Protein AF-0000000072064709 (afdb_homodimer)

Foldseek 3Di:
DPPPDPPPPPPDDQFKFKFFDPPDDQVLLVVLQVVLVVQDFDQVQCDVVHLQVPPVDSRSSSGQSLRRSCQVCVVVPDDSQSVPGMDMDRDFPDDDSRGRDGD/DPPPDPPPPPPDDQFKFKFFDPPDDQVLLVVLQVVLVVVDFDQVLCDVVHLQVPPVDSRSSSGQSLRRSCQVCVVVPDDSQSVPGMDMDRDFPDDDSRGRDGD

Nearest PDB structures (foldseek):
  2jon-assembly1_A  TM=5.860E-01  e=6.465E-05  Olea europaea
  8pe1-assembly1_B  TM=7.530E-01  e=1.374E-03  Aspergillus fumigatus Af293
  8pe1-assembly2_A  TM=7.302E-01  e=1.275E-03  Aspergillus fumigatus Af293
  8pe2-assembly1_A  TM=8.105E-01  e=8.405E-04  Aspergillus fumigatus
  2jon-assembly1_A  TM=5.863E-01  e=1.136E-04  Olea europaea

pLDDT: mean 88.65, std 18.73, range [28.31, 98.81]

Radius of gyration: 18.12 Å; Cα contacts (8 Å, |Δi|>4): 338; chains: 2; bounding box: 35×44×83 Å

Solvent-accessible surface area (backbone atoms only — not comparable to full-atom values): 11555 Å² total; per-residue (Å²): 130,82,77,74,74,77,71,77,74,72,76,70,79,89,57,60,41,28,30,47,42,56,35,55,44,63,72,62,47,49,52,42,35,51,50,29,45,75,69,69,14,63,52,65,38,46,30,94,91,27,54,33,24,61,36,87,44,68,57,28,36,29,18,51,20,42,22,43,32,30,59,73,27,38,88,82,67,44,66,61,34,67,92,70,40,34,34,64,28,67,60,82,61,47,38,89,74,21,77,68,74,64,122,131,81,76,75,75,76,72,77,73,73,77,71,77,90,57,60,40,28,29,46,44,56,37,54,44,64,72,62,49,50,54,42,37,50,49,29,44,74,70,70,15,61,51,66,38,46,29,93,92,26,53,32,24,61,37,87,45,70,54,26,37,29,17,53,21,44,20,44,32,31,60,73,29,37,89,80,66,44,67,60,34,67,92,69,41,34,33,63,30,66,60,84,60,49,39,90,76,20,76,68,75,63,123

Structure (mmCIF, N/CA/C/O backbone):
data_AF-0000000072064709-model_v1
#
loop_
_entity.id
_entity.type
_entity.pdbx_description
1 polymer 'X8 domain-containing 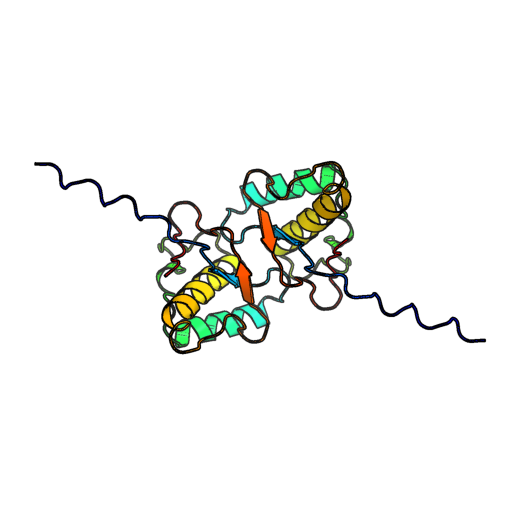protein'
#
loop_
_atom_site.group_PDB
_atom_site.id
_atom_site.type_symbol
_atom_site.label_atom_id
_atom_site.label_alt_id
_atom_site.label_comp_id
_atom_site.label_asym_id
_atom_site.label_entity_id
_atom_site.label_seq_id
_atom_site.pdbx_PDB_ins_code
_atom_site.Cartn_x
_atom_site.Cartn_y
_atom_site.Cartn_z
_atom_site.occupancy
_atom_site.B_iso_or_equiv
_atom_site.auth_seq_id
_atom_site.auth_comp_id
_atom_site.auth_asym_id
_atom_site.auth_atom_id
_atom_site.pdbx_PDB_model_num
ATOM 1 N N . MET A 1 1 ? -1.542 11.719 43.406 1 29.8 1 MET A N 1
ATOM 2 C CA . MET A 1 1 ? -2.559 10.906 42.75 1 29.8 1 MET A CA 1
ATOM 3 C C . MET A 1 1 ? -2.18 10.625 41.312 1 29.8 1 MET A C 1
ATOM 5 O O . MET A 1 1 ? -1.782 11.531 40.562 1 29.8 1 MET A O 1
ATOM 9 N N . PRO A 1 2 ? -1.834 9.391 40.844 1 37.22 2 PRO A N 1
ATOM 10 C CA . PRO A 1 2 ? -1.331 9.133 39.469 1 37.22 2 PRO A CA 1
ATOM 11 C C . PRO A 1 2 ? -2.324 9.531 38.406 1 37.22 2 PRO A C 1
ATOM 13 O O . PRO A 1 2 ? -3.535 9.555 38.625 1 37.22 2 PRO A O 1
ATOM 16 N N . PRO A 1 3 ? -1.978 10.43 37.438 1 46.47 3 PRO A N 1
ATOM 17 C CA . PRO A 1 3 ? -2.947 10.875 36.438 1 46.47 3 PRO A CA 1
ATOM 18 C C . PRO A 1 3 ? -3.76 9.727 35.844 1 46.47 3 PRO A C 1
ATOM 20 O O . PRO A 1 3 ? -3.295 8.578 35.844 1 46.47 3 PRO A O 1
ATOM 23 N N . PRO A 1 4 ? -5.125 9.836 35.812 1 45.12 4 PRO A N 1
ATOM 24 C CA . PRO A 1 4 ? -5.988 8.758 35.344 1 45.12 4 PRO A CA 1
ATOM 25 C C . PRO A 1 4 ? -5.547 8.211 34 1 45.12 4 PRO A C 1
ATOM 27 O O . PRO A 1 4 ? -4.906 8.922 33.219 1 45.12 4 PRO A O 1
ATOM 30 N N . PRO A 1 5 ? -5.445 6.879 33.844 1 42.28 5 PRO A N 1
ATOM 31 C CA . PRO A 1 5 ? -5.055 6.332 32.531 1 42.28 5 PRO A CA 1
ATOM 32 C C . PRO A 1 5 ? -5.863 6.922 31.375 1 42.28 5 PRO A C 1
ATOM 34 O O . PRO A 1 5 ? -6.996 7.363 31.578 1 42.28 5 PRO A O 1
ATOM 37 N N . PRO A 1 6 ? -5.176 7.434 30.344 1 38.75 6 PRO A N 1
ATOM 38 C CA . PRO A 1 6 ? -5.961 8.039 29.266 1 38.75 6 PRO A CA 1
ATOM 39 C C . PRO A 1 6 ? -7.156 7.191 28.844 1 38.75 6 PRO A C 1
ATOM 41 O O . PRO A 1 6 ? -7.141 5.969 29.031 1 38.75 6 PRO A O 1
ATOM 44 N N . PRO A 1 7 ? -8.367 7.762 28.766 1 39.66 7 PRO A N 1
ATOM 45 C CA . PRO A 1 7 ? -9.57 7.004 28.422 1 39.66 7 PRO A CA 1
ATOM 46 C C . PRO A 1 7 ? -9.352 6.023 27.281 1 39.66 7 PRO A C 1
ATOM 48 O O . PRO A 1 7 ? -8.461 6.227 26.438 1 39.66 7 PRO A O 1
ATOM 51 N N . PRO A 1 8 ? -9.805 4.797 27.469 1 35.88 8 PRO A N 1
ATOM 52 C CA . PRO A 1 8 ? -9.648 3.859 26.344 1 35.88 8 PRO A CA 1
ATOM 53 C C . PRO A 1 8 ? -10.086 4.457 25.016 1 35.88 8 PRO A C 1
ATOM 55 O O . PRO A 1 8 ? -11.062 5.215 24.953 1 35.88 8 PRO A O 1
ATOM 58 N N . HIS A 1 9 ? -9.219 4.98 24.234 1 38.47 9 HIS A N 1
ATOM 59 C CA . HIS A 1 9 ? -9.609 5.473 22.922 1 38.47 9 HIS A CA 1
ATOM 60 C C . HIS A 1 9 ? -10.719 4.613 22.312 1 38.47 9 HIS A C 1
ATOM 62 O O . HIS A 1 9 ? -10.578 3.391 22.219 1 38.47 9 HIS A O 1
ATOM 68 N N . LYS A 1 10 ? -11.945 4.887 22.688 1 36.84 10 LYS A N 1
ATOM 69 C CA . LYS A 1 10 ? -13.047 4.18 22.047 1 36.84 10 LYS A CA 1
ATOM 70 C C . LYS A 1 10 ? -12.742 3.932 20.562 1 36.84 10 LYS A C 1
ATOM 72 O O . LYS A 1 10 ? -12.352 4.852 19.844 1 36.84 10 LYS A O 1
ATOM 77 N N . LYS A 1 11 ? -12.359 2.852 20.281 1 42 11 LYS A N 1
ATOM 78 C CA . LYS A 1 11 ? -12.156 2.461 18.891 1 42 11 LYS A CA 1
ATOM 79 C C . LYS A 1 11 ? -13.359 2.854 18.031 1 42 11 LYS A C 1
ATOM 81 O O . LYS A 1 11 ? -14.469 2.365 18.25 1 42 11 LYS A O 1
ATOM 86 N N . PRO A 1 12 ? -13.586 4.164 17.609 1 44.25 12 PRO A N 1
ATOM 87 C CA . PRO A 1 12 ? -14.805 4.383 16.812 1 44.25 12 PRO A CA 1
ATOM 88 C C . PRO A 1 12 ? -15.141 3.193 15.914 1 44.25 12 PRO A C 1
ATOM 90 O O . PRO A 1 12 ? -14.273 2.361 15.633 1 44.25 12 PRO A O 1
ATOM 93 N N . ARG A 1 13 ? -16.5 3.32 15.227 1 53.72 13 ARG A N 1
ATOM 94 C CA . ARG A 1 13 ? -16.953 2.471 14.133 1 53.72 13 ARG A CA 1
ATOM 95 C C . ARG A 1 13 ? -15.828 2.191 13.148 1 53.72 13 ARG A C 1
ATOM 97 O O . ARG A 1 13 ? -14.688 2.609 13.359 1 53.72 13 ARG A O 1
ATOM 104 N N . PHE A 1 14 ? -15.953 2.184 11.688 1 71.62 14 PHE A N 1
ATOM 105 C CA . PHE A 1 14 ? -15.172 1.607 10.594 1 71.62 14 PHE A CA 1
ATOM 106 C C . PHE A 1 14 ? -14 2.508 10.234 1 71.62 14 PHE A C 1
ATOM 108 O O . PHE A 1 14 ? -14.172 3.52 9.555 1 71.62 14 PHE A O 1
ATOM 115 N N . ALA A 1 15 ? -12.922 2.488 10.992 1 90 15 ALA A N 1
ATOM 116 C CA . ALA A 1 15 ? -11.742 3.305 10.727 1 90 15 ALA A CA 1
ATOM 117 C C . ALA A 1 15 ? -11.242 3.094 9.297 1 90 15 ALA A C 1
ATOM 119 O O . ALA A 1 15 ? -11.234 1.968 8.797 1 90 15 ALA A O 1
ATOM 120 N N . VAL A 1 16 ? -11.031 4.336 8.641 1 94.56 16 VAL A N 1
ATOM 121 C CA . VAL A 1 16 ? -10.531 4.32 7.273 1 94.56 16 VAL A CA 1
ATOM 122 C C . VAL A 1 16 ? -9.266 5.168 7.172 1 94.56 16 VAL A C 1
ATOM 124 O O . VAL A 1 16 ? -9.164 6.219 7.805 1 94.56 16 VAL A O 1
ATOM 127 N N . TRP A 1 17 ? -8.273 4.699 6.391 1 96.94 17 TRP A N 1
ATOM 128 C CA . TRP A 1 17 ? -7.02 5.41 6.172 1 96.94 17 TRP A CA 1
ATOM 129 C C . TRP A 1 17 ? -6.766 5.625 4.684 1 96.94 17 TRP A C 1
ATOM 131 O O . TRP A 1 17 ? -7.422 5.008 3.842 1 96.94 17 TRP A O 1
ATOM 141 N N . CYS A 1 18 ? -5.895 6.562 4.43 1 97.81 18 CYS A N 1
ATOM 142 C CA . CYS A 1 18 ? -5.484 6.883 3.068 1 97.81 18 CYS A CA 1
ATOM 143 C C . CYS A 1 18 ? -4.012 6.555 2.848 1 97.81 18 CYS A C 1
ATOM 145 O O . CYS A 1 18 ? -3.139 7.164 3.463 1 97.81 18 CYS A O 1
ATOM 147 N N . VAL A 1 19 ? -3.742 5.559 1.935 1 98.19 19 VAL A N 1
ATOM 148 C CA . VAL A 1 19 ? -2.361 5.125 1.755 1 98.19 19 VAL A CA 1
ATOM 149 C C . VAL A 1 19 ? -1.991 5.18 0.274 1 98.19 19 VAL A C 1
ATOM 151 O O . VAL A 1 19 ? -2.867 5.285 -0.588 1 98.19 19 VAL A O 1
ATOM 154 N N . ALA A 1 20 ? -0.672 5.082 0.018 1 98.06 20 ALA A N 1
ATOM 155 C CA . ALA A 1 20 ? -0.175 5.094 -1.355 1 98.06 20 ALA A CA 1
ATOM 156 C C . ALA A 1 20 ? -0.443 3.762 -2.049 1 98.06 20 ALA A C 1
ATOM 158 O O . ALA A 1 20 ? -0.33 2.701 -1.433 1 98.06 20 ALA A O 1
ATOM 159 N N . LYS A 1 21 ? -0.783 3.895 -3.301 1 95.94 21 LYS A N 1
ATOM 160 C CA . LYS A 1 21 ? -0.833 2.686 -4.117 1 95.94 21 LYS A CA 1
ATOM 161 C C . LYS A 1 21 ? 0.566 2.123 -4.355 1 95.94 21 LYS A C 1
ATOM 163 O O . LYS A 1 21 ? 1.469 2.846 -4.781 1 95.94 21 LYS A O 1
ATOM 168 N N . PRO A 1 22 ? 0.696 0.85 -4.117 1 95 22 PRO A N 1
ATOM 169 C CA . PRO A 1 22 ? 2.045 0.283 -4.164 1 95 22 PRO A CA 1
ATOM 170 C C . PRO A 1 22 ? 2.596 0.187 -5.586 1 95 22 PRO A C 1
ATOM 172 O O . PRO A 1 22 ? 3.809 0.058 -5.777 1 95 22 PRO A O 1
ATOM 175 N N . THR A 1 23 ? 1.761 0.281 -6.625 1 94.25 23 THR A N 1
ATOM 176 C CA . THR A 1 23 ? 2.23 -0.04 -7.969 1 94.25 23 THR A CA 1
ATOM 177 C C . THR A 1 23 ? 2.514 1.233 -8.758 1 94.25 23 THR A C 1
ATOM 179 O O . THR A 1 23 ? 2.979 1.17 -9.898 1 94.25 23 THR A O 1
ATOM 182 N N . VAL A 1 24 ? 2.246 2.346 -8.172 1 94.31 24 VAL A N 1
ATOM 183 C CA . VAL A 1 24 ? 2.498 3.613 -8.852 1 94.31 24 VAL A CA 1
ATOM 184 C C . VAL A 1 24 ? 3.998 3.895 -8.875 1 94.31 24 VAL A C 1
ATOM 186 O O . VAL A 1 24 ? 4.684 3.746 -7.863 1 94.31 24 VAL A O 1
ATOM 189 N N . PRO A 1 25 ? 4.551 4.297 -10.031 1 94.31 25 PRO A N 1
ATOM 190 C CA . PRO A 1 25 ? 5.988 4.555 -10.141 1 94.31 25 PRO A CA 1
ATOM 191 C C . PRO A 1 25 ? 6.469 5.637 -9.172 1 94.31 25 PRO A C 1
ATOM 193 O O . PRO A 1 25 ? 5.75 6.605 -8.922 1 94.31 25 PRO A O 1
ATOM 196 N N . ASP A 1 26 ? 7.762 5.559 -8.742 1 94.94 26 ASP A N 1
ATOM 197 C CA . ASP A 1 26 ? 8.344 6.359 -7.668 1 94.94 26 ASP A CA 1
ATOM 198 C C . ASP A 1 26 ? 8.258 7.852 -7.992 1 94.94 26 ASP A C 1
ATOM 200 O O . ASP A 1 26 ? 7.91 8.656 -7.129 1 94.94 26 ASP A O 1
ATOM 204 N N . PRO A 1 27 ? 8.523 8.258 -9.242 1 96.31 27 PRO A N 1
ATOM 205 C CA . PRO A 1 27 ? 8.484 9.703 -9.492 1 96.31 27 PRO A CA 1
ATOM 206 C C . PRO A 1 27 ? 7.094 10.297 -9.297 1 96.31 27 PRO A C 1
ATOM 208 O O . PRO A 1 27 ? 6.965 11.445 -8.859 1 96.31 27 PRO A O 1
ATOM 211 N N . ILE A 1 28 ? 6.098 9.516 -9.648 1 96.12 28 ILE A N 1
ATOM 212 C CA . ILE A 1 28 ? 4.727 9.984 -9.484 1 96.12 28 ILE A CA 1
ATOM 213 C C . ILE A 1 28 ? 4.363 10.023 -8 1 96.12 28 ILE A C 1
ATOM 215 O O . ILE A 1 28 ? 3.762 10.992 -7.531 1 96.12 28 ILE A O 1
ATOM 219 N N . ILE A 1 29 ? 4.777 8.992 -7.25 1 97.19 29 ILE A N 1
ATOM 220 C CA . ILE A 1 29 ? 4.547 8.961 -5.809 1 97.19 29 ILE A CA 1
ATOM 221 C C . ILE A 1 29 ? 5.273 10.133 -5.148 1 97.19 29 ILE A C 1
ATOM 223 O O . ILE A 1 29 ? 4.734 10.773 -4.246 1 97.19 29 ILE A O 1
ATOM 227 N N . GLN A 1 30 ? 6.523 10.391 -5.605 1 97.88 30 GLN A N 1
ATOM 228 C CA . GLN A 1 30 ? 7.316 11.469 -5.023 1 97.88 30 GLN A CA 1
ATOM 229 C C . GLN A 1 30 ? 6.617 12.812 -5.184 1 97.88 30 GLN A C 1
ATOM 231 O O . GLN A 1 30 ? 6.59 13.617 -4.25 1 97.88 30 GLN A O 1
ATOM 236 N N . GLU A 1 31 ? 6.043 13.023 -6.34 1 98.12 31 GLU A N 1
ATOM 237 C CA . GLU A 1 31 ? 5.336 14.273 -6.594 1 98.12 31 GLU A CA 1
ATOM 238 C C . GLU A 1 31 ? 4.133 14.422 -5.664 1 98.12 31 GLU A C 1
ATOM 240 O O . GLU A 1 31 ? 3.885 15.5 -5.129 1 98.12 31 GLU A O 1
ATOM 245 N N . ALA A 1 32 ? 3.406 13.383 -5.508 1 98.38 32 ALA A N 1
ATOM 246 C CA . ALA A 1 32 ? 2.242 13.391 -4.625 1 98.38 32 ALA A CA 1
ATOM 247 C C . ALA A 1 32 ? 2.658 13.586 -3.17 1 98.38 32 ALA A C 1
ATOM 249 O O . ALA A 1 32 ? 1.978 14.289 -2.414 1 98.38 32 ALA A O 1
ATOM 250 N N . LEU A 1 33 ? 3.744 12.977 -2.76 1 98.62 33 LEU A N 1
ATOM 251 C CA . LEU A 1 33 ? 4.281 13.141 -1.414 1 98.62 33 LEU A CA 1
ATOM 252 C C . LEU A 1 33 ? 4.668 14.594 -1.159 1 98.62 33 LEU A C 1
ATOM 254 O O . LEU A 1 33 ? 4.363 15.148 -0.1 1 98.62 33 LEU A O 1
ATOM 258 N N . ASP A 1 34 ? 5.332 15.156 -2.162 1 98.62 34 ASP A N 1
ATOM 259 C CA . ASP A 1 34 ? 5.723 16.562 -2.047 1 98.62 34 ASP A CA 1
ATOM 260 C C . ASP A 1 34 ? 4.5 17.453 -1.876 1 98.62 34 ASP A C 1
ATOM 262 O O . ASP A 1 34 ? 4.523 18.406 -1.086 1 98.62 34 ASP A O 1
ATOM 266 N N . TYR A 1 35 ? 3.512 17.234 -2.592 1 98.38 35 TYR A N 1
ATOM 267 C CA . TYR A 1 35 ? 2.271 17.984 -2.471 1 98.38 35 TYR A CA 1
ATOM 268 C C . TYR A 1 35 ? 1.7 17.875 -1.062 1 98.38 35 TYR A C 1
ATOM 270 O O . TYR A 1 35 ? 1.341 18.891 -0.45 1 98.38 35 TYR A O 1
ATOM 278 N N . ALA A 1 36 ? 1.582 16.656 -0.599 1 98.5 36 ALA A N 1
ATOM 279 C CA . ALA A 1 36 ? 1.041 16.453 0.742 1 98.5 36 ALA A CA 1
ATOM 280 C C . ALA A 1 36 ? 1.848 17.219 1.784 1 98.5 36 ALA A C 1
ATOM 282 O O . ALA A 1 36 ? 1.278 17.891 2.646 1 98.5 36 ALA A O 1
ATOM 283 N N . CYS A 1 37 ? 3.117 17.094 1.673 1 98.69 37 CYS A N 1
ATOM 284 C CA . CYS A 1 37 ? 3.988 17.734 2.646 1 98.69 37 CYS A CA 1
ATOM 285 C C . CYS A 1 37 ? 3.9 19.25 2.533 1 98.69 37 CYS A C 1
ATOM 287 O O . CYS A 1 37 ? 3.928 19.969 3.543 1 98.69 37 CYS A O 1
ATOM 289 N N . GLY A 1 38 ? 3.791 19.719 1.404 1 98.19 38 GLY A N 1
ATOM 290 C CA . GLY A 1 38 ? 3.672 21.156 1.184 1 98.19 38 GLY A CA 1
ATOM 291 C C . GLY A 1 38 ? 2.305 21.703 1.549 1 98.19 38 GLY A C 1
ATOM 292 O O . GLY A 1 38 ? 2.131 22.906 1.678 1 98.19 38 GLY A O 1
ATOM 293 N N . SER A 1 39 ? 1.317 20.828 1.775 1 97.62 39 SER A N 1
ATOM 294 C CA . SER A 1 39 ? -0.066 21.234 1.988 1 97.62 39 SER A CA 1
ATOM 295 C C . SER A 1 39 ? -0.503 20.984 3.428 1 97.62 39 SER A C 1
ATOM 297 O O . SER A 1 39 ? -1.695 21.031 3.736 1 97.62 39 SER A O 1
ATOM 299 N N . GLY A 1 40 ? 0.463 20.594 4.301 1 97.12 40 GLY A N 1
ATOM 300 C CA . GLY A 1 40 ? 0.11 20.594 5.711 1 97.12 40 GLY A CA 1
ATOM 301 C C . GLY A 1 40 ? 0.192 19.219 6.34 1 97.12 40 GLY A C 1
ATOM 302 O O . GLY A 1 40 ? -0.058 19.062 7.539 1 97.12 40 GLY A O 1
ATOM 303 N N . ALA A 1 41 ? 0.563 18.219 5.535 1 98.38 41 ALA A N 1
ATOM 304 C CA . ALA A 1 41 ? 0.783 16.906 6.121 1 98.38 41 ALA A CA 1
ATOM 305 C C . ALA A 1 41 ? 1.93 16.938 7.129 1 98.38 41 ALA A C 1
ATOM 307 O O . ALA A 1 41 ? 2.779 17.828 7.082 1 98.38 41 ALA A O 1
ATOM 308 N N . ASP A 1 42 ? 1.825 16.016 8.094 1 98.25 42 ASP A N 1
ATOM 309 C CA . ASP A 1 42 ? 2.938 15.844 9.023 1 98.25 42 ASP A CA 1
ATOM 310 C C . ASP A 1 42 ? 4.105 15.125 8.352 1 98.25 42 ASP A C 1
ATOM 312 O O . ASP A 1 42 ? 4.203 13.898 8.414 1 98.25 42 ASP A O 1
ATOM 316 N N . CYS A 1 43 ? 5.098 15.852 7.867 1 98.62 43 CYS A N 1
ATOM 317 C CA . CYS A 1 43 ? 6.199 15.219 7.148 1 98.62 43 CYS A CA 1
ATOM 318 C C . CYS A 1 43 ? 7.469 15.211 7.996 1 98.62 43 CYS A C 1
ATOM 320 O O . CYS A 1 43 ? 8.477 14.609 7.605 1 98.62 43 CYS A O 1
ATOM 322 N N . LYS A 1 44 ? 7.398 15.742 9.156 1 98.31 44 LYS A N 1
ATOM 323 C CA . LYS A 1 44 ? 8.484 15.609 10.125 1 98.31 44 LYS A CA 1
ATOM 324 C C . LYS A 1 44 ? 8.625 14.164 10.586 1 98.31 44 LYS A C 1
ATOM 326 O O . LYS A 1 44 ? 9.742 13.672 10.781 1 98.31 44 LYS A O 1
ATOM 331 N N . SER A 1 45 ? 7.539 13.484 10.68 1 98.25 45 SER A N 1
ATOM 332 C CA . SER A 1 45 ? 7.5 12.125 11.203 1 98.25 45 SER A CA 1
ATOM 333 C C . SER A 1 45 ? 8.203 11.148 10.258 1 98.25 45 SER A C 1
ATOM 335 O O . SER A 1 45 ? 8.555 10.039 10.656 1 98.25 45 SER A O 1
ATOM 337 N N . ILE A 1 46 ? 8.383 11.539 9.023 1 98.25 46 ILE A N 1
ATOM 338 C CA . ILE A 1 46 ? 8.961 10.609 8.062 1 98.25 46 ILE A CA 1
ATOM 339 C C . ILE A 1 46 ? 10.406 11.016 7.762 1 98.25 46 ILE A C 1
ATOM 341 O O . ILE A 1 46 ? 11.023 10.484 6.84 1 98.25 46 ILE A O 1
ATOM 345 N N . GLN A 1 47 ? 10.906 11.992 8.477 1 97.81 47 GLN A N 1
ATOM 346 C CA . GLN A 1 47 ? 12.312 12.383 8.367 1 97.81 47 GLN A CA 1
ATOM 347 C C . GLN A 1 47 ? 13.195 11.531 9.273 1 97.81 47 GLN A C 1
ATOM 349 O O . GLN A 1 47 ? 12.688 10.82 10.148 1 97.81 47 GLN A O 1
ATOM 354 N N . GLN A 1 48 ? 14.5 11.594 8.93 1 96.44 48 GLN A N 1
ATOM 355 C CA . GLN A 1 48 ? 15.445 10.859 9.766 1 96.44 48 GLN A CA 1
ATOM 356 C C . GLN A 1 48 ? 15.188 11.133 11.25 1 96.44 48 GLN A C 1
ATOM 358 O O . GLN A 1 48 ? 14.969 12.273 11.641 1 96.44 48 GLN A O 1
ATOM 363 N N . ASN A 1 49 ? 15.023 10.148 12.117 1 94.88 49 ASN A N 1
ATOM 364 C CA . ASN A 1 49 ? 14.797 10.188 13.562 1 94.88 49 ASN A CA 1
ATOM 365 C C . ASN A 1 49 ? 13.312 10.297 13.898 1 94.88 49 ASN A C 1
ATOM 367 O O . ASN A 1 49 ? 12.93 10.273 15.07 1 94.88 49 ASN A O 1
ATOM 371 N N . GLY A 1 50 ? 12.5 10.469 12.898 1 97.31 50 GLY A N 1
ATOM 372 C CA . GLY A 1 50 ? 11.062 10.445 13.133 1 97.31 50 GLY A CA 1
ATOM 373 C C . GLY A 1 50 ? 10.508 9.047 13.32 1 97.31 50 GLY A C 1
ATOM 374 O O . GLY A 1 50 ? 11.133 8.062 12.914 1 97.31 50 GLY A O 1
ATOM 375 N N . PRO A 1 51 ? 9.336 8.953 13.883 1 97.12 51 PRO A N 1
ATOM 376 C CA . PRO A 1 51 ? 8.766 7.648 14.227 1 97.12 51 PRO A CA 1
ATOM 377 C C . PRO A 1 51 ? 8.336 6.852 12.992 1 97.12 51 PRO A C 1
ATOM 379 O O . PRO A 1 51 ? 8.164 5.633 13.07 1 97.12 51 PRO A O 1
ATOM 382 N N . CYS A 1 52 ? 8.156 7.574 11.883 1 97.38 52 CYS A N 1
ATOM 383 C CA . CYS A 1 52 ? 7.676 6.887 10.688 1 97.38 52 CYS A CA 1
ATOM 384 C C . CYS A 1 52 ? 8.719 6.93 9.578 1 97.38 52 CYS A C 1
ATOM 386 O O . CYS A 1 52 ? 8.383 6.77 8.398 1 97.38 52 CYS A O 1
ATOM 388 N N . PHE A 1 53 ? 9.992 7.137 10.039 1 97.25 53 PHE A N 1
ATOM 389 C CA . PHE A 1 53 ? 11.078 7.148 9.062 1 97.25 53 PHE A CA 1
ATOM 390 C C . PHE A 1 53 ? 11.359 5.746 8.539 1 97.25 53 PHE A C 1
ATOM 392 O O . PHE A 1 53 ? 11.695 5.57 7.371 1 97.25 53 PHE A O 1
ATOM 399 N N . GLN A 1 54 ? 11.148 4.797 9.438 1 94.25 54 GLN A N 1
ATOM 400 C CA . GLN A 1 54 ? 11.305 3.404 9.039 1 94.25 54 GLN A CA 1
ATOM 401 C C . GLN A 1 54 ? 9.953 2.74 8.805 1 94.25 54 GLN A C 1
ATOM 403 O O . GLN A 1 54 ? 9.023 2.924 9.594 1 94.25 54 GLN A O 1
ATOM 408 N N . PRO A 1 55 ? 9.836 1.868 7.688 1 95.69 55 PRO A N 1
ATOM 409 C CA . PRO A 1 55 ? 10.867 1.528 6.703 1 95.69 55 PRO A CA 1
ATOM 410 C C . PRO A 1 55 ? 11.234 2.707 5.805 1 95.69 55 PRO A C 1
ATOM 412 O O . PRO A 1 55 ? 10.383 3.549 5.508 1 95.69 55 PRO A O 1
ATOM 415 N N . ASN A 1 56 ? 12.484 2.795 5.457 1 93.88 56 ASN A N 1
ATOM 416 C CA . ASN A 1 56 ? 12.992 3.902 4.652 1 93.88 56 ASN A CA 1
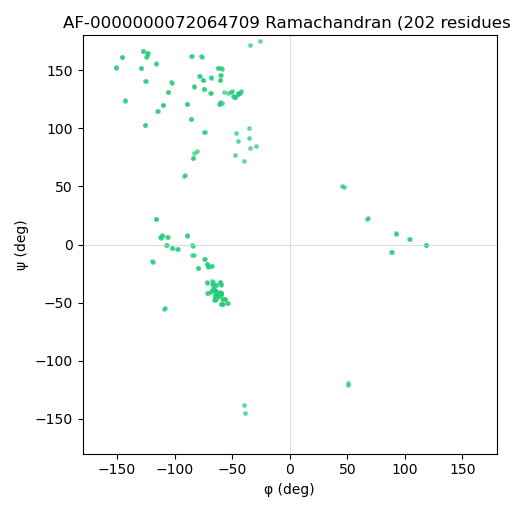ATOM 417 C C . ASN A 1 56 ? 12.773 3.652 3.16 1 93.88 56 ASN A C 1
ATOM 419 O O . ASN A 1 56 ? 13.727 3.375 2.43 1 93.88 56 ASN A O 1
ATOM 423 N N . ASN A 1 57 ? 11.414 3.828 2.785 1 94 57 ASN A N 1
ATOM 424 C CA . ASN A 1 57 ? 11.039 3.758 1.376 1 94 57 ASN A CA 1
ATOM 425 C C . ASN A 1 57 ? 9.898 4.719 1.049 1 94 57 ASN A C 1
ATOM 427 O O . ASN A 1 57 ? 9.203 5.191 1.949 1 94 57 ASN A O 1
ATOM 431 N N . LEU A 1 58 ? 9.82 4.945 -0.205 1 95.81 58 LEU A N 1
ATOM 432 C CA . LEU A 1 58 ? 8.961 6.02 -0.688 1 95.81 58 LEU A CA 1
ATOM 433 C C . LEU A 1 58 ? 7.492 5.715 -0.412 1 95.81 58 LEU A C 1
ATOM 435 O O . LEU A 1 58 ? 6.738 6.598 0 1 95.81 58 LEU A O 1
ATOM 439 N N . VAL A 1 59 ? 7.039 4.469 -0.558 1 97.19 59 VAL A N 1
ATOM 440 C CA . VAL A 1 59 ? 5.641 4.09 -0.396 1 97.19 59 VAL A CA 1
ATOM 441 C C . VAL A 1 59 ? 5.234 4.227 1.069 1 97.19 59 VAL A C 1
ATOM 443 O O . VAL A 1 59 ? 4.145 4.715 1.375 1 97.19 59 VAL A O 1
ATOM 446 N N . ALA A 1 60 ? 6.102 3.836 1.942 1 97.5 60 ALA A N 1
ATOM 447 C CA . ALA A 1 60 ? 5.82 3.969 3.369 1 97.5 60 ALA A CA 1
ATOM 448 C C . ALA A 1 60 ? 5.691 5.438 3.768 1 97.5 60 ALA A C 1
ATOM 450 O O . ALA A 1 60 ? 4.738 5.82 4.449 1 97.5 60 ALA A O 1
ATOM 451 N N . HIS A 1 61 ? 6.629 6.266 3.334 1 98.38 61 HIS A N 1
ATOM 452 C CA . HIS A 1 61 ? 6.609 7.688 3.664 1 98.38 61 HIS A CA 1
ATOM 453 C C . HIS A 1 61 ? 5.391 8.375 3.062 1 98.38 61 HIS A C 1
ATOM 455 O O . HIS A 1 61 ? 4.715 9.148 3.742 1 98.38 61 HIS A O 1
ATOM 461 N N . ALA A 1 62 ? 5.137 8.031 1.834 1 98.75 62 ALA A N 1
ATOM 462 C CA . ALA A 1 62 ? 3.984 8.625 1.16 1 98.75 62 ALA A CA 1
ATOM 463 C C . ALA A 1 62 ? 2.682 8.211 1.84 1 98.75 62 ALA A C 1
ATOM 465 O O . ALA A 1 62 ? 1.778 9.039 2.01 1 98.75 62 ALA A O 1
ATOM 466 N N . SER A 1 63 ? 2.596 6.977 2.236 1 98.69 63 SER A N 1
ATOM 467 C CA . SER A 1 63 ? 1.381 6.5 2.891 1 98.69 63 SER A CA 1
ATOM 468 C C . SER A 1 63 ? 1.107 7.27 4.176 1 98.69 63 SER A C 1
ATOM 470 O O . SER A 1 63 ? -0.032 7.656 4.445 1 98.69 63 SER A O 1
ATOM 472 N N . PHE A 1 64 ? 2.131 7.523 4.941 1 98.62 64 PHE A N 1
ATOM 473 C CA . PHE A 1 64 ? 1.946 8.273 6.176 1 98.62 64 PHE A CA 1
ATOM 474 C C . PHE A 1 64 ? 1.496 9.695 5.883 1 98.62 64 PHE A C 1
ATOM 476 O O . PHE A 1 64 ? 0.552 10.195 6.5 1 98.62 64 PHE A O 1
ATOM 483 N N . ALA A 1 65 ? 2.186 10.305 4.969 1 98.81 65 ALA A N 1
ATOM 484 C CA . ALA A 1 65 ? 1.887 11.688 4.629 1 98.81 65 ALA A CA 1
ATOM 485 C C . ALA A 1 65 ? 0.48 11.82 4.051 1 98.81 65 ALA A C 1
ATOM 487 O O . ALA A 1 65 ? -0.248 12.758 4.383 1 98.81 65 ALA A O 1
ATOM 488 N N . PHE A 1 66 ? 0.097 10.883 3.166 1 98.75 66 PHE A N 1
ATOM 489 C CA . PHE A 1 66 ? -1.238 10.891 2.58 1 98.75 66 PHE A CA 1
ATOM 490 C C . PHE A 1 66 ? -2.307 10.812 3.664 1 98.75 66 PHE A C 1
ATOM 492 O O . PHE A 1 66 ? -3.285 11.562 3.629 1 98.75 66 PHE A O 1
ATOM 499 N N . ASN A 1 67 ? -2.062 9.891 4.539 1 98.56 67 ASN A N 1
ATOM 500 C CA . ASN A 1 67 ? -3.053 9.734 5.598 1 98.56 67 ASN A CA 1
ATOM 501 C C . ASN A 1 67 ? -3.123 10.977 6.488 1 98.56 67 ASN A C 1
ATOM 503 O O . ASN A 1 67 ? -4.211 11.414 6.859 1 98.56 67 ASN A O 1
ATOM 507 N N . SER A 1 68 ? -1.935 11.484 6.875 1 98.44 68 SER A N 1
ATOM 508 C CA . SER A 1 68 ? -1.893 12.695 7.691 1 98.44 68 SER A CA 1
ATOM 509 C C . SER A 1 68 ? -2.676 13.828 7.043 1 98.44 68 SER A C 1
ATOM 511 O O . SER A 1 68 ? -3.51 14.461 7.688 1 98.44 68 SER A O 1
ATOM 513 N N . TYR A 1 69 ? -2.406 14.07 5.797 1 98.38 69 TYR A N 1
ATOM 514 C CA . TYR A 1 69 ? -3.092 15.117 5.051 1 98.38 69 TYR A CA 1
ATOM 515 C C . TYR A 1 69 ? -4.594 14.867 5.004 1 98.38 69 TYR A C 1
ATOM 517 O O . TYR A 1 69 ?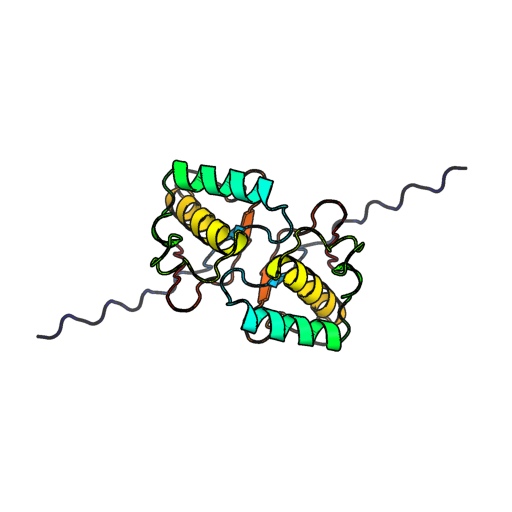 -5.391 15.766 5.281 1 98.38 69 TYR A O 1
ATOM 525 N N . TRP A 1 70 ? -4.953 13.641 4.602 1 98.25 70 TRP A N 1
ATOM 526 C CA . TRP A 1 70 ? -6.355 13.297 4.379 1 98.25 70 TRP A CA 1
ATOM 527 C C . TRP A 1 70 ? -7.145 13.383 5.68 1 98.25 70 TRP A C 1
ATOM 529 O O . TRP A 1 70 ? -8.273 13.883 5.695 1 98.25 70 TRP A O 1
ATOM 539 N N . GLN A 1 71 ? -6.59 12.922 6.734 1 97.75 71 GLN A N 1
ATOM 540 C CA . GLN A 1 71 ? -7.289 12.984 8.016 1 97.75 71 GLN A CA 1
ATOM 541 C C . GLN A 1 71 ? -7.594 14.43 8.398 1 97.75 71 GLN A C 1
ATOM 543 O O . GLN A 1 71 ? -8.633 14.711 9.008 1 97.75 71 GLN A O 1
ATOM 548 N N . LYS A 1 72 ? -6.738 15.305 8.016 1 97 72 LYS A N 1
ATOM 549 C CA . LYS A 1 72 ? -6.891 16.719 8.375 1 97 72 LYS A CA 1
ATOM 550 C C . LYS A 1 72 ? -7.91 17.406 7.473 1 97 72 LYS A C 1
ATOM 552 O O . LYS A 1 72 ? -8.531 18.391 7.871 1 97 72 LYS A O 1
ATOM 557 N N . THR A 1 73 ? -8.141 16.812 6.34 1 97.31 73 THR A N 1
ATOM 558 C CA . THR A 1 73 ? -8.867 17.594 5.352 1 97.31 73 THR A CA 1
ATOM 559 C C . THR A 1 73 ? -10.188 16.922 4.984 1 97.31 73 THR A C 1
ATOM 561 O O . THR A 1 73 ? -11.055 17.531 4.363 1 97.31 73 THR A O 1
ATOM 564 N N . LYS A 1 74 ? -10.32 15.703 5.336 1 96.19 74 LYS A N 1
ATOM 565 C CA . LYS A 1 74 ? -11.445 14.922 4.828 1 96.19 74 LYS A CA 1
ATOM 566 C C . LYS A 1 74 ? -12.781 15.555 5.227 1 96.19 74 LYS A C 1
ATOM 568 O O . LYS A 1 74 ? -13.742 15.523 4.461 1 96.19 74 LYS A O 1
ATOM 573 N N . VAL A 1 75 ? -12.914 16.188 6.418 1 94.94 75 VAL A N 1
ATOM 574 C CA . VAL A 1 75 ? -14.141 16.812 6.891 1 94.94 75 VAL A CA 1
ATOM 575 C C . VAL A 1 75 ? -14.484 18.016 6.012 1 94.94 75 VAL A C 1
ATOM 577 O O . VAL A 1 75 ? -15.656 18.297 5.77 1 94.94 75 VAL A O 1
ATOM 580 N N . ALA A 1 76 ? -13.477 18.625 5.539 1 95.62 76 ALA A N 1
ATOM 581 C CA . ALA A 1 76 ? -13.664 19.797 4.691 1 95.62 76 ALA A CA 1
ATOM 582 C C . ALA A 1 76 ? -13.781 19.406 3.223 1 95.62 76 ALA A C 1
ATOM 584 O O . ALA A 1 76 ? -13.711 20.266 2.338 1 95.62 76 ALA A O 1
ATOM 585 N N . GLY A 1 77 ? -13.875 18.141 2.91 1 94.81 77 GLY A N 1
ATOM 586 C CA . GLY A 1 77 ? -14.102 17.688 1.546 1 94.81 77 GLY A CA 1
ATOM 587 C C . GLY A 1 77 ? -12.859 17.141 0.88 1 94.81 77 GLY A C 1
ATOM 588 O O . GLY A 1 77 ? -12.867 16.844 -0.318 1 94.81 77 GLY A O 1
ATOM 589 N N . GLY A 1 78 ? -11.828 17.062 1.605 1 94.88 78 GLY A N 1
ATOM 590 C CA . GLY A 1 78 ? -10.625 16.438 1.066 1 94.88 78 GLY A CA 1
ATOM 591 C C . GLY A 1 78 ? -10.836 15 0.647 1 94.88 78 GLY A C 1
ATOM 592 O O . GLY A 1 78 ? -11.602 14.273 1.274 1 94.88 78 GLY A O 1
ATOM 593 N N . THR A 1 79 ? -10.078 14.633 -0.46 1 95.56 79 THR A N 1
ATOM 594 C CA . THR A 1 79 ? -10.203 13.273 -0.981 1 95.56 79 THR A CA 1
ATOM 595 C C . THR A 1 79 ? -8.883 12.523 -0.853 1 95.56 79 THR A C 1
ATOM 597 O O . THR A 1 79 ? -7.82 13.141 -0.75 1 95.56 79 THR A O 1
ATOM 600 N N . CYS A 1 80 ? -9.031 11.211 -0.822 1 96.38 80 CYS A N 1
ATOM 601 C CA . CYS A 1 80 ? -7.855 10.344 -0.863 1 96.38 80 CYS A CA 1
ATOM 602 C C . CYS A 1 80 ? -7.516 9.953 -2.297 1 96.38 80 CYS A C 1
ATOM 604 O O . CYS A 1 80 ? -7.621 8.789 -2.67 1 96.38 80 CYS A O 1
ATOM 606 N N . ASP A 1 81 ? -7.262 10.844 -3.16 1 93.31 81 ASP A N 1
ATOM 607 C CA . ASP A 1 81 ? -7.02 10.562 -4.574 1 93.31 81 ASP A CA 1
ATOM 608 C C . ASP A 1 81 ? -5.547 10.758 -4.93 1 93.31 81 ASP A C 1
ATOM 610 O O . ASP A 1 81 ? -4.891 9.828 -5.406 1 93.31 81 ASP A O 1
ATOM 614 N N . PHE A 1 82 ? -4.996 11.938 -4.637 1 96.38 82 PHE A N 1
ATOM 615 C CA . PHE A 1 82 ? -3.631 12.352 -4.945 1 96.38 82 PHE A CA 1
ATOM 616 C C . PHE A 1 82 ? -3.271 11.992 -6.383 1 96.38 82 PHE A C 1
ATOM 618 O O . PHE A 1 82 ? -2.244 11.359 -6.633 1 96.38 82 PHE A O 1
ATOM 625 N N . GLY A 1 83 ? -4.129 12.375 -7.273 1 92.38 83 GLY A N 1
ATOM 626 C CA . GLY A 1 83 ? -3.906 12.094 -8.68 1 92.38 83 GLY A CA 1
ATOM 627 C C . GLY A 1 83 ? -3.984 10.617 -9.008 1 92.38 83 GLY A C 1
ATOM 628 O O . GLY A 1 83 ? -3.34 10.148 -9.953 1 92.38 83 GLY A O 1
ATOM 629 N N . GLY A 1 84 ? -4.66 9.875 -8.156 1 91.94 84 GLY A N 1
ATOM 630 C CA . GLY A 1 84 ? -4.82 8.453 -8.398 1 91.94 84 GLY A CA 1
ATOM 631 C C . GLY A 1 84 ? -3.746 7.609 -7.738 1 91.94 84 GLY A C 1
ATOM 632 O O . GLY A 1 84 ? -3.68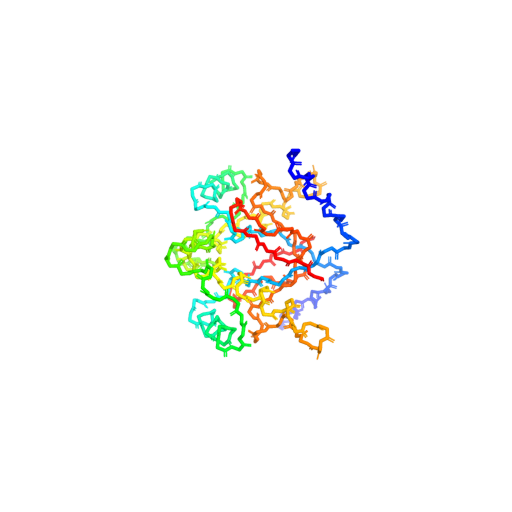2 6.395 -7.953 1 91.94 84 GLY A O 1
ATOM 633 N N . THR A 1 85 ? -2.945 8.211 -6.887 1 95.25 85 THR A N 1
ATOM 634 C CA . THR A 1 85 ? -1.797 7.5 -6.336 1 95.25 85 THR A CA 1
ATOM 635 C C . THR A 1 85 ? -2.121 6.938 -4.957 1 95.25 85 THR A C 1
ATOM 637 O O . THR A 1 85 ? -1.316 6.211 -4.371 1 95.25 85 THR A O 1
ATOM 640 N N . ALA A 1 86 ? -3.303 7.238 -4.488 1 97.31 86 ALA A N 1
ATOM 641 C CA . ALA A 1 86 ? -3.662 6.836 -3.133 1 97.31 86 ALA A CA 1
ATOM 642 C C . ALA A 1 86 ? -4.934 5.988 -3.129 1 97.31 86 ALA A C 1
ATOM 644 O O . ALA A 1 86 ? -5.625 5.895 -4.145 1 97.31 86 ALA A O 1
ATOM 645 N N . MET A 1 87 ? -5.121 5.328 -1.982 1 94.94 87 MET A N 1
ATOM 646 C CA . MET A 1 87 ? -6.293 4.473 -1.824 1 94.94 87 MET A CA 1
ATOM 647 C C . MET A 1 87 ? -6.719 4.402 -0.362 1 94.94 87 MET A C 1
ATOM 649 O O . MET A 1 87 ? -5.887 4.52 0.539 1 94.94 87 MET A O 1
ATOM 653 N N . LEU A 1 88 ? -8.023 4.172 -0.207 1 94.56 88 LEU A N 1
ATOM 654 C CA . LEU A 1 88 ? -8.578 4.004 1.133 1 94.56 88 LEU A CA 1
ATOM 655 C C . LEU A 1 88 ? -8.391 2.572 1.625 1 94.56 88 LEU A C 1
ATOM 657 O O . LEU A 1 88 ? -8.562 1.622 0.859 1 94.56 88 LEU A O 1
ATOM 661 N N . VAL A 1 89 ? -7.977 2.492 2.881 1 93.5 89 VAL A N 1
ATOM 662 C CA . VAL A 1 89 ? -7.855 1.168 3.48 1 93.5 89 VAL A CA 1
ATOM 663 C C . VAL A 1 89 ? -8.578 1.142 4.824 1 93.5 89 VAL A C 1
ATOM 665 O O . VAL A 1 89 ? -8.672 2.164 5.508 1 93.5 89 VAL A O 1
ATOM 668 N N . THR A 1 90 ? -9.039 -0.096 5.148 1 91.75 90 THR A N 1
ATOM 669 C CA . THR A 1 90 ? -9.805 -0.231 6.387 1 91.75 90 THR A CA 1
ATOM 670 C C . THR A 1 90 ? -9.031 -1.063 7.406 1 91.75 90 THR A C 1
ATOM 672 O O . THR A 1 90 ? -9.594 -1.472 8.43 1 91.75 90 THR A O 1
ATOM 675 N N . VAL A 1 91 ? -7.82 -1.383 7.059 1 90.5 91 VAL A N 1
ATOM 676 C CA . VAL A 1 91 ? -6.902 -2.025 7.992 1 90.5 91 VAL A CA 1
ATOM 677 C C . VAL A 1 91 ? -5.859 -1.019 8.469 1 90.5 91 VAL A C 1
ATOM 679 O O . VAL A 1 91 ? -5.25 -0.315 7.66 1 90.5 91 VAL A O 1
ATOM 682 N N . ASP A 1 92 ? -5.672 -0.968 9.773 1 92.44 92 ASP A N 1
ATOM 683 C CA . ASP A 1 92 ? -4.738 -0.007 10.352 1 92.44 92 ASP A CA 1
ATOM 684 C C . ASP A 1 92 ? -3.318 -0.24 9.836 1 92.44 92 ASP A C 1
ATOM 686 O O . ASP A 1 92 ? -2.721 -1.283 10.102 1 92.44 92 ASP A O 1
ATOM 690 N N . PRO A 1 93 ? -2.77 0.773 9.203 1 94.38 93 PRO A N 1
ATOM 691 C CA . PRO A 1 93 ? -1.424 0.602 8.648 1 94.38 93 PRO A CA 1
ATOM 692 C C . PRO A 1 93 ? -0.325 0.855 9.68 1 94.38 93 PRO A C 1
ATOM 694 O O . PRO A 1 93 ? 0.86 0.702 9.375 1 94.38 93 PRO A O 1
ATOM 697 N N . SER A 1 94 ? -0.685 1.203 10.883 1 94.44 94 SER A N 1
ATOM 698 C CA . SER A 1 94 ? 0.316 1.499 11.906 1 94.44 94 SER A CA 1
ATOM 699 C C . SER A 1 94 ? 1.205 0.289 12.172 1 94.44 94 SER A C 1
ATOM 701 O O . SER A 1 94 ? 0.762 -0.854 12.047 1 94.44 94 SER A O 1
ATOM 703 N N . PHE A 1 95 ? 2.422 0.654 12.367 1 91.38 95 PHE A N 1
ATOM 704 C CA . PHE A 1 95 ? 3.383 -0.384 12.719 1 91.38 95 PHE A CA 1
ATOM 705 C C . PHE A 1 95 ? 4.395 0.139 13.734 1 91.38 95 PHE A C 1
ATOM 707 O O . PHE A 1 95 ? 5.098 1.116 13.469 1 91.38 95 PHE A O 1
ATOM 714 N N . ASN A 1 96 ? 4.496 -0.547 14.875 1 89 96 ASN A N 1
ATOM 715 C CA . ASN A 1 96 ? 5.391 -0.134 15.953 1 89 96 ASN A CA 1
ATOM 716 C C . ASN A 1 96 ? 5.191 1.335 16.312 1 89 96 ASN A C 1
ATOM 718 O O . ASN A 1 96 ? 4.086 1.745 16.672 1 89 96 ASN A O 1
ATOM 722 N N . ASN A 1 97 ? 6.234 2.176 16.172 1 91.12 97 ASN A N 1
ATOM 723 C CA . ASN A 1 97 ? 6.145 3.562 16.625 1 91.12 97 ASN A CA 1
ATOM 724 C C . ASN A 1 97 ? 5.516 4.453 15.555 1 91.12 97 ASN A C 1
ATOM 726 O O . ASN A 1 97 ? 5.207 5.621 15.82 1 91.12 97 ASN A O 1
ATOM 730 N N . CYS A 1 98 ? 5.34 3.916 14.422 1 95.44 98 CYS A N 1
ATOM 731 C CA . CYS A 1 98 ? 4.68 4.68 13.367 1 95.44 98 CYS A CA 1
ATOM 732 C C . CYS A 1 98 ? 3.166 4.551 13.461 1 95.44 98 CYS A C 1
ATOM 734 O O . CYS A 1 98 ? 2.6 3.523 13.086 1 95.44 98 CYS A O 1
ATOM 736 N N . HIS A 1 99 ? 2.49 5.641 13.883 1 94.88 99 HIS A N 1
ATOM 737 C CA . HIS A 1 99 ? 1.059 5.613 14.156 1 94.88 99 HIS A CA 1
ATOM 738 C C . HIS A 1 99 ? 0.284 6.418 13.117 1 94.88 99 HIS A C 1
ATOM 740 O O . HIS A 1 99 ? 0.541 7.609 12.93 1 94.88 99 HIS A O 1
ATOM 746 N N . PHE A 1 100 ? -0.602 5.688 12.438 1 95.75 100 PHE A N 1
ATOM 747 C CA . PHE A 1 100 ? -1.533 6.34 11.523 1 95.75 100 PHE A CA 1
ATOM 748 C C . PHE A 1 100 ? -2.807 6.75 12.25 1 95.75 100 PHE A C 1
ATOM 750 O O . PHE A 1 100 ? -3.523 5.906 12.789 1 95.75 100 PHE A O 1
ATOM 757 N N . ILE A 1 101 ? -3.082 7.961 12.227 1 93.31 101 ILE A N 1
ATOM 758 C CA . ILE A 1 101 ? -4.273 8.445 12.906 1 93.31 101 ILE A CA 1
ATOM 759 C C . ILE A 1 101 ? -5.508 8.172 12.062 1 93.31 101 ILE A C 1
ATOM 761 O O . ILE A 1 101 ? -5.418 8.086 10.836 1 93.31 101 ILE A O 1
ATOM 765 N N . SER A 1 102 ? -6.57 7.883 12.656 1 90.31 102 SER A N 1
ATOM 766 C CA . SER A 1 102 ? -7.891 7.852 12.039 1 90.31 102 SER A CA 1
ATOM 767 C C . SER A 1 102 ? -8.875 8.734 12.797 1 90.31 102 SER A C 1
ATOM 769 O O . SER A 1 102 ? -9.117 8.531 13.984 1 90.31 102 SER A O 1
ATOM 771 N N . ASN A 1 103 ? -9.148 9.812 12.305 1 79.44 103 ASN A N 1
ATOM 772 C CA . ASN A 1 103 ? -10.031 10.758 12.984 1 79.44 103 ASN A CA 1
ATOM 773 C C . ASN A 1 103 ? -11.484 10.586 12.547 1 79.44 103 ASN A C 1
ATOM 775 O O . ASN A 1 103 ? -11.75 10.164 11.422 1 79.44 103 ASN A O 1
ATOM 779 N N . MET B 1 1 ? -11.461 -11.305 -40.938 1 28.31 1 MET B N 1
ATOM 780 C CA . MET B 1 1 ? -12.352 -10.688 -39.938 1 28.31 1 MET B CA 1
ATOM 781 C C . MET B 1 1 ? -11.633 -10.422 -38.625 1 28.31 1 MET B C 1
ATOM 783 O O . MET B 1 1 ? -10.906 -11.289 -38.125 1 28.31 1 MET B O 1
ATOM 787 N N . PRO B 1 2 ? -11.383 -9.164 -38.156 1 35.66 2 PRO B N 1
ATOM 788 C CA . PRO B 1 2 ? -10.578 -8.875 -36.938 1 35.66 2 PRO B CA 1
ATOM 789 C C . PRO B 1 2 ? -11.141 -9.523 -35.688 1 35.66 2 PRO B C 1
ATOM 791 O O . PRO B 1 2 ? -12.352 -9.766 -35.594 1 35.66 2 PRO B O 1
ATOM 794 N N . PRO B 1 3 ? -10.398 -10.375 -34.969 1 45.03 3 PRO B N 1
ATOM 795 C CA . PRO B 1 3 ? -10.969 -11.055 -33.812 1 45.03 3 PRO B CA 1
ATOM 796 C C . PRO B 1 3 ? -11.773 -10.117 -32.906 1 45.03 3 PRO B C 1
ATOM 798 O O . PRO B 1 3 ? -11.531 -8.906 -32.906 1 45.03 3 PRO B O 1
ATOM 801 N N . PRO B 1 4 ? -13.023 -10.484 -32.531 1 43.34 4 PRO B N 1
ATOM 802 C CA . PRO B 1 4 ? -13.891 -9.609 -31.75 1 43.34 4 PRO B CA 1
ATOM 803 C C . PRO B 1 4 ? -13.195 -9.07 -30.5 1 43.34 4 PRO B C 1
ATOM 805 O O . PRO B 1 4 ? -12.258 -9.688 -29.984 1 43.34 4 PRO B O 1
ATOM 808 N N . PRO B 1 5 ? -13.258 -7.762 -30.234 1 40.94 5 PRO B N 1
ATOM 809 C CA . PRO B 1 5 ? -12.633 -7.223 -29.031 1 40.94 5 PRO B CA 1
ATOM 810 C C . PRO B 1 5 ? -13 -8.016 -27.781 1 40.94 5 PRO B C 1
ATOM 812 O O . PRO B 1 5 ? -14.055 -8.648 -27.719 1 40.94 5 PRO B O 1
ATOM 815 N N . PRO B 1 6 ? -11.992 -8.484 -27 1 38.31 6 PRO B N 1
ATOM 816 C CA . PRO B 1 6 ? -12.359 -9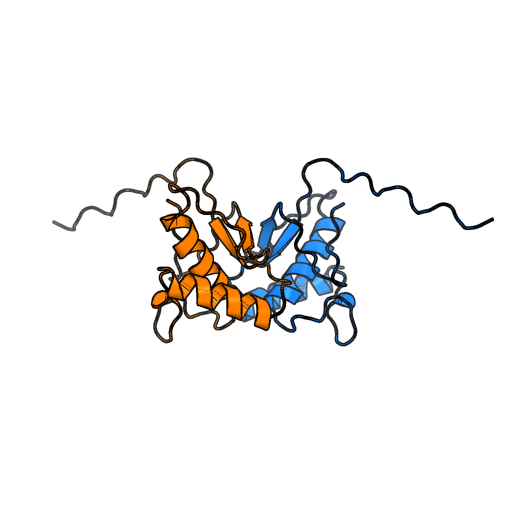.289 -25.844 1 38.31 6 PRO B CA 1
ATOM 817 C C . PRO B 1 6 ? -13.539 -8.703 -25.062 1 38.31 6 PRO B C 1
ATOM 819 O O . PRO B 1 6 ? -13.773 -7.496 -25.125 1 38.31 6 PRO B O 1
ATOM 822 N N . PRO B 1 7 ? -14.57 -9.516 -24.75 1 38.66 7 PRO B N 1
ATOM 823 C CA . PRO B 1 7 ? -15.758 -9.023 -24.062 1 38.66 7 PRO B CA 1
ATOM 824 C C . PRO B 1 7 ? -15.422 -8.078 -22.906 1 38.66 7 PRO B C 1
ATOM 826 O O . PRO B 1 7 ? -14.328 -8.156 -22.344 1 38.66 7 PRO B O 1
ATOM 829 N N . PRO B 1 8 ? -16.062 -6.941 -22.859 1 36.25 8 PRO B N 1
ATOM 830 C CA . PRO B 1 8 ? -15.805 -6.047 -21.719 1 36.25 8 PRO B CA 1
ATOM 831 C C . PRO B 1 8 ? -15.797 -6.777 -20.375 1 36.25 8 PRO B C 1
ATOM 833 O O . PRO B 1 8 ? -16.609 -7.68 -20.156 1 36.25 8 PRO B O 1
ATOM 836 N N . HIS B 1 9 ? -14.672 -7.281 -19.938 1 38.19 9 HIS B N 1
ATOM 837 C CA . HIS B 1 9 ? -14.641 -7.902 -18.609 1 38.19 9 HIS B CA 1
ATOM 838 C C . HIS B 1 9 ? -15.664 -7.273 -17.688 1 38.19 9 HIS B C 1
ATOM 840 O O . HIS B 1 9 ? -15.703 -6.051 -17.531 1 38.19 9 HIS B O 1
ATOM 846 N N . LYS B 1 10 ? -16.906 -7.707 -17.703 1 35.31 10 LYS B N 1
ATOM 847 C CA . LYS B 1 10 ? -17.875 -7.223 -16.734 1 35.31 10 LYS B CA 1
ATOM 848 C C . LYS B 1 10 ? -17.234 -6.973 -15.375 1 35.31 10 LYS B C 1
ATOM 850 O O . LYS B 1 10 ? -16.531 -7.84 -14.852 1 35.31 10 LYS B O 1
ATOM 855 N N . LYS B 1 11 ? -16.797 -5.883 -15.109 1 43.44 11 LYS B N 1
ATOM 856 C CA . LYS B 1 11 ? -16.281 -5.492 -13.805 1 43.44 11 LYS B CA 1
ATOM 857 C C . LYS B 1 11 ? -17.125 -6.07 -12.672 1 43.44 11 LYS B C 1
ATOM 859 O O . LYS B 1 11 ? -18.312 -5.742 -12.555 1 43.44 11 LYS B O 1
ATOM 864 N N . PRO B 1 12 ? -17.125 -7.465 -12.312 1 48.69 12 PRO B N 1
ATOM 865 C CA . PRO B 1 12 ? -17.984 -7.926 -11.227 1 48.69 12 PRO B CA 1
ATOM 866 C C . PRO B 1 12 ? -18.297 -6.828 -10.211 1 48.69 12 PRO B C 1
ATOM 868 O O . PRO B 1 12 ? -17.578 -5.82 -10.156 1 48.69 12 PRO B O 1
ATOM 871 N N . ARG B 1 13 ? -19.328 -7.281 -9.109 1 52.88 13 ARG B N 1
ATOM 872 C CA . ARG B 1 13 ? -19.594 -6.629 -7.832 1 52.88 13 ARG B CA 1
ATOM 873 C C . ARG B 1 13 ? -18.312 -6.109 -7.191 1 52.88 13 ARG B C 1
ATOM 875 O O . ARG B 1 13 ? -17.234 -6.262 -7.754 1 52.88 13 ARG B O 1
ATOM 882 N N . PHE B 1 14 ? -18.047 -6.078 -5.832 1 72.94 14 PHE B N 1
ATOM 883 C CA . PHE B 1 14 ? -17.094 -5.352 -5.004 1 72.94 14 PHE B CA 1
ATOM 884 C C . PHE B 1 14 ? -15.719 -6.02 -5.055 1 72.94 14 PHE B C 1
ATOM 886 O O . PHE B 1 14 ? -15.477 -7.008 -4.359 1 72.94 14 PHE B O 1
ATOM 893 N N . ALA B 1 15 ? -14.945 -5.762 -6.102 1 90.38 15 ALA B N 1
ATOM 894 C CA . ALA B 1 15 ? -13.609 -6.336 -6.246 1 90.38 15 ALA B CA 1
ATOM 895 C C . ALA B 1 15 ? -12.727 -5.988 -5.051 1 90.38 15 ALA B C 1
ATOM 897 O O . ALA B 1 15 ? -12.773 -4.867 -4.543 1 90.38 15 ALA B O 1
ATOM 898 N N . VAL B 1 16 ? -12.078 -7.133 -4.539 1 94.62 16 VAL B N 1
ATOM 899 C CA . VAL B 1 16 ? -11.18 -6.977 -3.398 1 94.62 16 VAL B CA 1
ATOM 900 C C . VAL B 1 16 ? -9.812 -7.562 -3.736 1 94.62 16 VAL B C 1
ATOM 902 O O . VAL B 1 16 ? -9.719 -8.602 -4.395 1 94.62 16 VAL B O 1
ATOM 905 N N . TRP B 1 17 ? -8.742 -6.895 -3.305 1 96.94 17 TRP B N 1
ATOM 906 C CA . TRP B 1 17 ? -7.367 -7.344 -3.523 1 96.94 17 TRP B CA 1
ATOM 907 C C . TRP B 1 17 ? -6.617 -7.461 -2.201 1 96.94 17 TRP B C 1
ATOM 909 O O . TRP B 1 17 ? -7.074 -6.957 -1.173 1 96.94 17 TRP B O 1
ATOM 919 N N . CYS B 1 18 ? -5.547 -8.188 -2.279 1 97.88 18 CYS B N 1
ATOM 920 C CA . CYS B 1 18 ? -4.672 -8.383 -1.13 1 97.88 18 CYS B CA 1
ATOM 921 C C . CYS B 1 18 ? -3.299 -7.777 -1.382 1 97.88 18 CYS B C 1
ATOM 923 O O . CYS B 1 18 ? -2.564 -8.234 -2.262 1 97.88 18 CYS B O 1
ATOM 925 N N . VAL B 1 19 ? -2.945 -6.723 -0.573 1 98.19 19 VAL B N 1
ATOM 926 C CA . VAL B 1 19 ? -1.688 -6.031 -0.832 1 98.19 19 VAL B CA 1
ATOM 927 C C . VAL B 1 19 ? -0.858 -5.969 0.449 1 98.19 19 VAL B C 1
ATOM 929 O O . VAL B 1 19 ? -1.375 -6.211 1.543 1 98.19 19 VAL B O 1
ATOM 932 N N . ALA B 1 20 ? 0.432 -5.609 0.274 1 98.06 20 ALA B N 1
ATOM 933 C CA . ALA B 1 20 ? 1.335 -5.484 1.415 1 98.06 20 ALA B CA 1
ATOM 934 C C . ALA B 1 20 ? 1.054 -4.207 2.199 1 98.06 20 ALA B C 1
ATOM 936 O O . ALA B 1 20 ? 0.763 -3.162 1.612 1 98.06 20 ALA B O 1
ATOM 937 N N . LYS B 1 21 ? 1.157 -4.348 3.488 1 95.88 21 LYS B N 1
ATOM 938 C CA . LYS B 1 21 ? 1.144 -3.145 4.316 1 95.88 21 LYS B CA 1
ATOM 939 C C . LYS B 1 21 ? 2.41 -2.318 4.105 1 95.88 21 LYS B C 1
ATOM 941 O O . LYS B 1 21 ? 3.521 -2.846 4.191 1 95.88 21 LYS B O 1
ATOM 946 N N . PRO B 1 22 ? 2.201 -1.057 3.871 1 95 22 PRO B N 1
ATOM 947 C CA . PRO B 1 22 ? 3.363 -0.244 3.502 1 95 22 PRO B CA 1
ATOM 948 C C . PRO B 1 22 ? 4.309 -0.001 4.676 1 95 22 PRO B C 1
ATOM 950 O O . PRO B 1 22 ? 5.469 0.364 4.473 1 95 22 PRO B O 1
ATOM 953 N N . THR B 1 23 ? 3.889 -0.213 5.926 1 94.19 23 THR B N 1
ATOM 954 C CA . THR B 1 23 ? 4.688 0.239 7.059 1 94.19 23 THR B CA 1
ATOM 955 C C . THR B 1 23 ? 5.449 -0.927 7.684 1 94.19 23 THR B C 1
ATOM 957 O O . THR B 1 23 ? 6.23 -0.735 8.617 1 94.19 23 THR B O 1
ATOM 960 N N . VAL B 1 24 ? 5.23 -2.098 7.176 1 94.31 24 VAL B N 1
ATOM 961 C CA . VAL B 1 24 ? 5.926 -3.27 7.699 1 94.31 24 VAL B CA 1
ATOM 962 C C . VAL B 1 24 ? 7.383 -3.254 7.234 1 94.31 24 VAL B C 1
ATOM 964 O O . VAL B 1 24 ? 7.664 -3.01 6.059 1 94.31 24 VAL B O 1
ATOM 967 N N . PRO B 1 25 ? 8.336 -3.502 8.133 1 94.31 25 PRO B N 1
ATOM 968 C CA . PRO B 1 25 ? 9.758 -3.473 7.762 1 94.31 25 PRO B CA 1
ATOM 969 C C . PRO B 1 25 ? 10.102 -4.477 6.664 1 94.31 25 PRO B C 1
ATOM 971 O O . PRO B 1 25 ? 9.539 -5.574 6.625 1 94.31 25 PRO B O 1
ATOM 974 N N . ASP B 1 26 ? 11.148 -4.18 5.836 1 94.94 26 ASP B N 1
ATOM 975 C CA . ASP B 1 26 ? 11.5 -4.891 4.613 1 94.94 26 ASP B CA 1
ATOM 976 C C . ASP B 1 26 ? 11.812 -6.355 4.902 1 94.94 26 ASP B C 1
ATOM 978 O O . ASP B 1 26 ? 11.367 -7.246 4.172 1 94.94 26 ASP B O 1
ATOM 982 N N . PRO B 1 27 ? 12.539 -6.668 5.992 1 96.25 27 PRO B N 1
ATOM 983 C CA . PRO B 1 27 ? 12.859 -8.086 6.195 1 96.25 27 PRO B CA 1
ATOM 984 C C . PRO B 1 27 ? 11.617 -8.938 6.438 1 96.25 27 PRO B C 1
ATOM 986 O O . PRO B 1 27 ? 11.57 -10.102 6.027 1 96.25 27 PRO B O 1
ATOM 989 N N . ILE B 1 28 ? 10.656 -8.344 7.113 1 96.12 28 ILE B N 1
ATOM 990 C CA . ILE B 1 28 ? 9.422 -9.07 7.391 1 96.12 28 ILE B CA 1
ATOM 991 C C . ILE B 1 28 ? 8.617 -9.227 6.098 1 96.12 28 ILE B C 1
ATOM 993 O O . ILE B 1 28 ? 8.094 -10.305 5.816 1 96.12 28 ILE B O 1
ATOM 997 N N . ILE B 1 29 ? 8.57 -8.164 5.289 1 97.12 29 ILE B N 1
ATOM 998 C CA . ILE B 1 29 ? 7.887 -8.227 4 1 97.12 29 ILE B CA 1
ATOM 999 C C . ILE B 1 29 ? 8.57 -9.258 3.104 1 97.12 29 ILE B C 1
ATOM 1001 O O . IL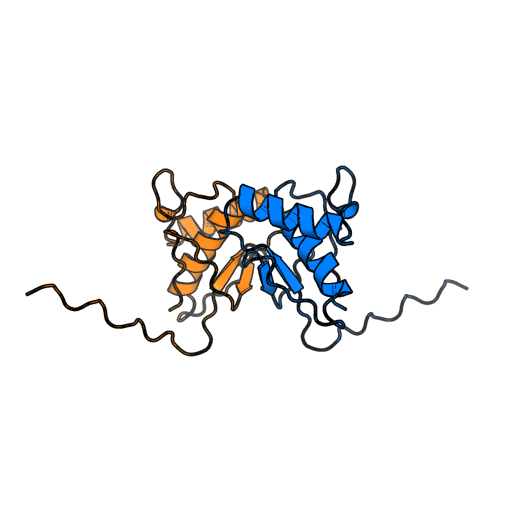E B 1 29 ? 7.906 -10.016 2.4 1 97.12 29 ILE B O 1
ATOM 1005 N N . GLN B 1 30 ? 9.93 -9.266 3.131 1 97.94 30 GLN B N 1
ATOM 1006 C CA . GLN B 1 30 ? 10.688 -10.188 2.293 1 97.94 30 GLN B CA 1
ATOM 1007 C C . GLN B 1 30 ? 10.344 -11.641 2.623 1 97.94 30 GLN B C 1
ATOM 1009 O O . GLN B 1 30 ? 10.18 -12.461 1.724 1 97.94 30 GLN B O 1
ATOM 1014 N N . GLU B 1 31 ? 10.219 -11.914 3.889 1 98.12 31 GLU B N 1
ATOM 1015 C CA . GLU B 1 31 ? 9.883 -13.266 4.316 1 98.12 31 GLU B CA 1
ATOM 1016 C C . GLU B 1 31 ? 8.5 -13.672 3.814 1 98.12 31 GLU B C 1
ATOM 1018 O O . GLU B 1 31 ? 8.305 -14.797 3.352 1 98.12 31 GLU B O 1
ATOM 1023 N N . ALA B 1 32 ? 7.57 -12.797 3.934 1 98.38 32 ALA B N 1
ATOM 1024 C CA . ALA B 1 32 ? 6.211 -13.047 3.469 1 98.38 32 ALA B CA 1
ATOM 1025 C C . ALA B 1 32 ? 6.168 -13.211 1.952 1 98.38 32 ALA B C 1
ATOM 1027 O O . ALA B 1 32 ? 5.43 -14.055 1.432 1 98.38 32 ALA B O 1
ATOM 1028 N N . LEU B 1 33 ? 6.934 -12.422 1.233 1 98.56 33 LEU B N 1
ATOM 1029 C CA . LEU B 1 33 ? 7.035 -12.516 -0.218 1 98.56 33 LEU B CA 1
ATOM 1030 C C . LEU B 1 33 ? 7.594 -13.875 -0.631 1 98.56 33 LEU B C 1
ATOM 1032 O O . LEU B 1 33 ? 7.078 -14.508 -1.557 1 98.56 33 LEU B O 1
ATOM 1036 N N . ASP B 1 34 ? 8.641 -14.273 0.089 1 98.62 34 ASP B N 1
ATOM 1037 C CA . ASP B 1 34 ? 9.234 -15.578 -0.192 1 98.62 34 ASP B CA 1
ATOM 1038 C C . ASP B 1 34 ? 8.219 -16.703 0.004 1 98.62 34 ASP B C 1
ATOM 1040 O O . ASP B 1 34 ? 8.172 -17.641 -0.782 1 98.62 34 ASP B O 1
ATOM 1044 N N . TYR B 1 35 ? 7.48 -16.641 1.006 1 98.38 35 TYR B N 1
ATOM 1045 C CA . TYR B 1 35 ? 6.438 -17.625 1.261 1 98.38 35 TYR B CA 1
ATOM 1046 C C . TYR B 1 35 ? 5.438 -17.672 0.111 1 98.38 35 TYR B C 1
ATOM 1048 O O . TYR B 1 35 ? 5.105 -18.75 -0.387 1 98.38 35 TYR B O 1
ATOM 1056 N N . ALA B 1 36 ? 4.945 -16.516 -0.243 1 98.5 36 ALA B N 1
ATOM 1057 C CA . ALA B 1 36 ? 3.975 -16.453 -1.333 1 98.5 36 ALA B CA 1
ATOM 1058 C C . ALA B 1 36 ? 4.535 -17.078 -2.604 1 98.5 36 ALA B C 1
ATOM 1060 O O . ALA B 1 36 ? 3.861 -17.875 -3.26 1 98.5 36 ALA B O 1
ATOM 1061 N N . CYS B 1 37 ? 5.73 -16.703 -2.904 1 98.69 37 CYS B N 1
ATOM 1062 C CA . CYS B 1 37 ? 6.352 -17.203 -4.125 1 98.69 37 CYS B CA 1
ATOM 1063 C C . CYS B 1 37 ? 6.598 -18.703 -4.039 1 98.69 37 CYS B C 1
ATOM 1065 O O . CYS B 1 37 ? 6.438 -19.422 -5.027 1 98.69 37 CYS B O 1
ATOM 1067 N N . GLY B 1 38 ? 6.957 -19.141 -2.949 1 98.25 38 GLY B N 1
ATOM 1068 C CA . GLY B 1 38 ? 7.195 -20.562 -2.752 1 98.25 38 GLY B CA 1
ATOM 1069 C C . GLY B 1 38 ? 5.918 -21.375 -2.682 1 98.25 38 GLY B C 1
ATOM 1070 O O . GLY B 1 38 ? 5.949 -22.609 -2.797 1 98.25 38 GLY B O 1
ATOM 1071 N N . SER B 1 39 ? 4.75 -20.719 -2.547 1 97.62 39 SER B N 1
ATOM 1072 C CA . SER B 1 39 ? 3.48 -21.406 -2.324 1 97.62 39 SER B CA 1
ATOM 1073 C C . SER B 1 39 ? 2.57 -21.281 -3.541 1 97.62 39 SER B C 1
ATOM 1075 O O . SER B 1 39 ? 1.375 -21.578 -3.459 1 97.62 39 SER B O 1
ATOM 1077 N N . GLY B 1 40 ? 3.107 -20.734 -4.66 1 97.06 40 GLY B N 1
ATOM 1078 C CA . GLY B 1 40 ? 2.33 -20.844 -5.887 1 97.06 40 GLY B CA 1
ATOM 1079 C C . GLY B 1 40 ? 1.937 -19.5 -6.461 1 97.06 40 GLY B C 1
ATOM 1080 O O . GLY B 1 40 ? 1.289 -19.422 -7.508 1 97.06 40 GLY B O 1
ATOM 1081 N N . ALA B 1 41 ? 2.34 -18.422 -5.773 1 98.38 41 ALA B N 1
ATOM 1082 C CA . ALA B 1 41 ? 2.1 -17.094 -6.359 1 98.38 41 ALA B CA 1
ATOM 1083 C C . ALA B 1 41 ? 2.846 -16.938 -7.68 1 98.38 41 ALA B C 1
ATOM 1085 O O . ALA B 1 41 ? 3.822 -17.656 -7.938 1 98.38 41 ALA B O 1
ATOM 1086 N N . ASP B 1 42 ? 2.266 -16.094 -8.531 1 98.25 42 ASP B N 1
ATOM 1087 C CA . ASP B 1 42 ? 2.963 -15.734 -9.766 1 98.25 42 ASP B CA 1
ATOM 1088 C C . ASP B 1 42 ? 4.125 -14.781 -9.477 1 98.25 42 ASP B C 1
ATOM 1090 O O . ASP B 1 42 ? 3.965 -13.562 -9.531 1 98.25 42 ASP B O 1
ATOM 1094 N N . CYS B 1 43 ? 5.352 -15.297 -9.352 1 98.62 43 CYS B N 1
ATOM 1095 C CA . CYS B 1 43 ? 6.484 -14.445 -9 1 98.62 43 CYS B CA 1
ATOM 1096 C C . CYS B 1 43 ? 7.387 -14.211 -10.211 1 98.62 43 CYS B C 1
ATOM 1098 O O . CYS B 1 43 ? 8.328 -13.422 -10.148 1 98.62 43 CYS B O 1
ATOM 1100 N N . LYS B 1 44 ? 7.039 -14.789 -11.312 1 98.31 44 LYS B N 1
ATOM 1101 C CA . LYS B 1 44 ? 7.715 -14.477 -12.562 1 98.31 44 LYS B CA 1
ATOM 1102 C C . LYS B 1 44 ? 7.422 -13.047 -13.008 1 98.31 44 LYS B C 1
ATOM 1104 O O . LYS B 1 44 ? 8.305 -12.359 -13.531 1 98.31 44 LYS B O 1
ATOM 1109 N N . SER B 1 45 ? 6.246 -12.594 -12.734 1 98.25 45 SER B N 1
ATOM 1110 C CA . SER B 1 45 ? 5.789 -11.281 -13.172 1 98.25 45 SER B CA 1
ATOM 1111 C C . SER B 1 45 ? 6.551 -10.164 -12.469 1 98.25 45 SER B C 1
ATOM 1113 O O . SER B 1 45 ? 6.551 -9.023 -12.922 1 98.25 45 SER B O 1
ATOM 1115 N N . ILE B 1 46 ? 7.191 -10.469 -11.359 1 98.25 46 ILE B N 1
ATOM 1116 C CA . ILE B 1 46 ? 7.863 -9.422 -10.609 1 98.25 46 ILE B CA 1
ATOM 1117 C C . ILE B 1 46 ? 9.375 -9.531 -10.797 1 98.25 46 ILE B C 1
ATOM 1119 O O . ILE B 1 46 ? 10.141 -8.859 -10.109 1 98.25 46 ILE B O 1
ATOM 1123 N N . GLN B 1 47 ? 9.805 -10.422 -11.664 1 97.81 47 GLN B N 1
ATOM 1124 C CA . GLN B 1 47 ? 11.211 -10.531 -12.023 1 97.81 47 GLN B CA 1
ATOM 1125 C C . GLN B 1 47 ? 11.578 -9.547 -13.133 1 97.81 47 GLN B C 1
ATOM 1127 O O . GLN B 1 47 ? 10.695 -8.977 -13.773 1 97.81 47 GLN B O 1
ATOM 1132 N N . GLN B 1 48 ? 12.922 -9.359 -13.219 1 96.44 48 GLN B N 1
ATOM 1133 C CA . GLN B 1 48 ? 13.383 -8.484 -14.289 1 96.44 48 GLN B CA 1
ATOM 1134 C C . GLN B 1 48 ? 12.727 -8.844 -15.617 1 96.44 48 GLN B C 1
ATOM 1136 O O . GLN B 1 48 ? 12.617 -10.023 -15.961 1 96.44 48 GLN B O 1
ATOM 1141 N N . ASN B 1 49 ? 12.102 -7.941 -16.359 1 94.88 49 ASN B N 1
ATOM 1142 C CA . ASN B 1 49 ? 11.438 -8.07 -17.656 1 94.88 49 ASN B CA 1
ATOM 1143 C C . ASN B 1 49 ? 9.977 -8.461 -17.5 1 94.88 49 ASN B C 1
ATOM 1145 O O . ASN B 1 49 ? 9.242 -8.547 -18.484 1 94.88 49 ASN B O 1
ATOM 1149 N N . GLY B 1 50 ? 9.562 -8.75 -16.312 1 97.31 50 GLY B N 1
ATOM 1150 C CA . GLY B 1 50 ? 8.148 -9.008 -16.062 1 97.31 50 GLY B CA 1
ATOM 1151 C C . GLY B 1 50 ? 7.309 -7.746 -16.031 1 97.31 50 GLY B C 1
ATOM 1152 O O . GLY B 1 50 ? 7.832 -6.652 -15.805 1 97.31 50 GLY B O 1
ATOM 1153 N N . PRO B 1 51 ? 6.016 -7.902 -16.188 1 97.12 51 PRO B N 1
ATOM 1154 C CA . PRO B 1 51 ? 5.129 -6.742 -16.281 1 97.12 51 PRO B CA 1
ATOM 1155 C C . PRO B 1 51 ? 4.965 -6.008 -14.953 1 97.12 51 PRO B C 1
ATOM 1157 O O . PRO B 1 51 ? 4.543 -4.848 -14.93 1 97.12 51 PRO B O 1
ATOM 1160 N N . CYS B 1 52 ? 5.301 -6.711 -13.859 1 97.38 52 CYS B N 1
ATOM 1161 C CA . CYS B 1 52 ? 5.105 -6.094 -12.555 1 97.38 52 CYS B CA 1
ATOM 1162 C C . CYS B 1 52 ? 6.438 -5.902 -11.836 1 97.38 52 CYS B C 1
ATOM 1164 O O . CYS B 1 52 ? 6.473 -5.777 -10.609 1 97.38 52 CYS B O 1
ATOM 1166 N N . PHE B 1 53 ? 7.508 -5.883 -12.695 1 97.31 53 PHE B N 1
ATOM 1167 C CA . PHE B 1 53 ? 8.828 -5.66 -12.125 1 97.31 53 PHE B CA 1
ATOM 1168 C C . PHE B 1 53 ? 8.984 -4.215 -11.664 1 97.31 53 PHE B C 1
ATOM 1170 O O . PHE B 1 53 ? 9.641 -3.943 -10.656 1 97.31 53 PHE B O 1
ATOM 1177 N N . GLN B 1 54 ? 8.312 -3.35 -12.414 1 94.44 54 GLN B N 1
ATOM 1178 C CA . GLN B 1 54 ? 8.328 -1.939 -12.039 1 94.44 54 GLN B CA 1
ATOM 1179 C C . GLN B 1 54 ? 7.02 -1.541 -11.359 1 94.44 54 GLN B C 1
ATOM 1181 O O . GLN B 1 54 ? 5.938 -1.922 -11.812 1 94.44 54 GLN B O 1
ATOM 1186 N N . PRO B 1 55 ? 7.105 -0.673 -10.25 1 95.81 55 PRO B N 1
ATOM 1187 C CA . PRO B 1 55 ? 8.312 -0.114 -9.641 1 95.81 55 PRO B CA 1
ATOM 1188 C C . PRO B 1 55 ? 9.172 -1.171 -8.945 1 95.81 55 PRO B C 1
ATOM 1190 O O . PRO B 1 55 ? 8.641 -2.148 -8.414 1 95.81 55 PRO B O 1
ATOM 1193 N N . ASN B 1 56 ? 10.453 -1.017 -9.023 1 93.94 56 ASN B N 1
ATOM 1194 C CA . ASN B 1 56 ? 11.391 -1.981 -8.453 1 93.94 56 ASN B CA 1
ATOM 1195 C C . ASN B 1 56 ? 11.625 -1.727 -6.969 1 93.94 56 ASN B C 1
ATOM 1197 O O . ASN B 1 56 ? 12.688 -1.244 -6.578 1 93.94 56 ASN B O 1
ATOM 1201 N N . ASN B 1 57 ? 10.523 -2.139 -6.18 1 93.94 57 ASN B N 1
ATOM 1202 C CA . ASN B 1 57 ? 10.617 -2.096 -4.727 1 93.94 57 ASN B CA 1
ATOM 1203 C C . ASN B 1 57 ? 9.844 -3.244 -4.082 1 93.94 57 ASN B C 1
ATOM 1205 O O . ASN B 1 57 ? 9 -3.871 -4.727 1 93.94 57 ASN B O 1
ATOM 1209 N N . LEU B 1 58 ? 10.211 -3.449 -2.877 1 95.88 58 LEU B N 1
ATOM 1210 C CA . LEU B 1 58 ? 9.773 -4.652 -2.182 1 95.88 58 LEU B CA 1
ATOM 1211 C C . LEU B 1 58 ? 8.266 -4.637 -1.964 1 95.88 58 LEU B C 1
ATOM 1213 O O . LEU B 1 58 ? 7.598 -5.66 -2.145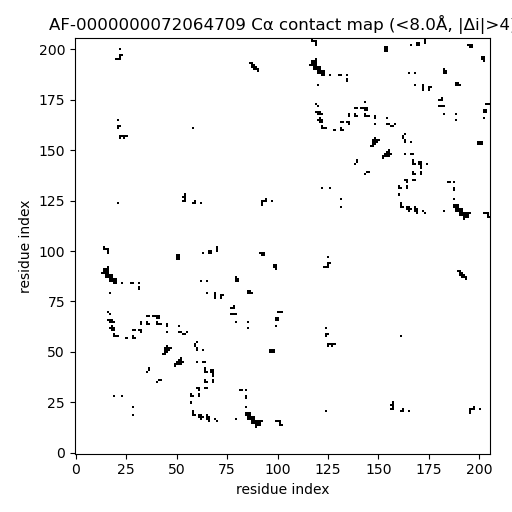 1 95.88 58 LEU B O 1
ATOM 1217 N N . VAL B 1 59 ? 7.652 -3.498 -1.632 1 97.12 59 VAL B N 1
ATOM 1218 C CA . VAL B 1 59 ? 6.23 -3.396 -1.324 1 97.12 59 VAL B CA 1
ATOM 1219 C C . VAL B 1 59 ? 5.41 -3.652 -2.586 1 97.12 59 VAL B C 1
ATOM 1221 O O . VAL B 1 59 ? 4.391 -4.348 -2.543 1 97.12 59 VAL B O 1
ATOM 1224 N N . ALA B 1 60 ? 5.859 -3.139 -3.686 1 97.5 60 ALA B N 1
ATOM 1225 C CA . ALA B 1 60 ? 5.164 -3.367 -4.949 1 97.5 60 ALA B CA 1
ATOM 1226 C C . ALA B 1 60 ? 5.195 -4.844 -5.336 1 97.5 60 ALA B C 1
ATOM 1228 O O . ALA B 1 60 ? 4.168 -5.422 -5.688 1 97.5 60 ALA B O 1
ATOM 1229 N N . HIS B 1 61 ? 6.371 -5.465 -5.246 1 98.38 61 HIS B N 1
ATOM 1230 C CA . HIS B 1 61 ? 6.52 -6.871 -5.602 1 98.38 61 HIS B CA 1
ATOM 1231 C C . HIS B 1 61 ? 5.711 -7.762 -4.664 1 98.38 61 HIS B C 1
ATOM 1233 O O . HIS B 1 61 ? 5.016 -8.672 -5.113 1 98.38 61 HIS B O 1
ATOM 1239 N N . ALA B 1 62 ? 5.801 -7.438 -3.41 1 98.75 62 ALA B N 1
ATOM 1240 C CA . ALA B 1 62 ? 5.062 -8.219 -2.422 1 98.75 62 ALA B CA 1
ATOM 1241 C C . ALA B 1 62 ? 3.557 -8.086 -2.633 1 98.75 62 ALA B C 1
ATOM 1243 O O . ALA B 1 62 ? 2.82 -9.07 -2.531 1 98.75 62 ALA B O 1
ATOM 1244 N N . SER B 1 63 ? 3.113 -6.895 -2.93 1 98.69 63 SER B N 1
ATOM 1245 C CA . SER B 1 63 ? 1.687 -6.684 -3.141 1 98.69 63 SER B CA 1
ATOM 1246 C C . SER B 1 63 ? 1.166 -7.527 -4.297 1 98.69 63 SER B C 1
ATOM 1248 O O . SER B 1 63 ? 0.097 -8.133 -4.199 1 98.69 63 SER B O 1
ATOM 1250 N N . PHE B 1 64 ? 1.927 -7.609 -5.363 1 98.62 64 PHE B N 1
ATOM 1251 C CA . PHE B 1 64 ? 1.501 -8.414 -6.5 1 98.62 64 PHE B CA 1
ATOM 1252 C C . PHE B 1 64 ? 1.449 -9.891 -6.125 1 98.62 64 PHE B C 1
ATOM 1254 O O . PHE B 1 64 ? 0.47 -10.578 -6.426 1 98.62 64 PHE B O 1
ATOM 1261 N N . ALA B 1 65 ? 2.506 -10.328 -5.508 1 98.81 65 ALA B N 1
ATOM 1262 C CA . ALA B 1 65 ? 2.604 -11.734 -5.137 1 98.81 65 ALA B CA 1
ATOM 1263 C C . ALA B 1 65 ? 1.509 -12.117 -4.145 1 98.81 65 ALA B C 1
ATOM 1265 O O . ALA B 1 65 ? 0.905 -13.188 -4.258 1 98.81 65 ALA B O 1
ATOM 1266 N N . PHE B 1 66 ? 1.249 -11.242 -3.146 1 98.75 66 PHE B N 1
ATOM 1267 C CA . PHE B 1 66 ? 0.201 -11.492 -2.164 1 98.75 66 PHE B CA 1
ATOM 1268 C C . PHE B 1 66 ? -1.152 -11.656 -2.846 1 98.75 66 PHE B C 1
ATOM 1270 O O . PHE B 1 66 ? -1.906 -12.578 -2.523 1 98.75 66 PHE B O 1
ATOM 1277 N N . ASN B 1 67 ? -1.385 -10.734 -3.725 1 98.56 67 ASN B N 1
ATOM 1278 C CA . ASN B 1 67 ? -2.674 -10.797 -4.402 1 98.56 67 ASN B CA 1
ATOM 1279 C C . ASN B 1 67 ? -2.789 -12.047 -5.266 1 98.56 67 ASN B C 1
ATOM 1281 O O . ASN B 1 67 ? -3.834 -12.703 -5.281 1 98.56 67 ASN B O 1
ATOM 1285 N N . SER B 1 68 ? -1.701 -12.336 -6.027 1 98.44 68 SER B N 1
ATOM 1286 C CA . SER B 1 68 ? -1.695 -13.531 -6.859 1 98.44 68 SER B CA 1
ATOM 1287 C C . SER B 1 68 ? -1.994 -14.781 -6.035 1 98.44 68 SER B C 1
ATOM 1289 O O . SER B 1 68 ? -2.852 -15.586 -6.406 1 98.44 68 SER B O 1
ATOM 1291 N N . TYR B 1 69 ? -1.297 -14.938 -4.949 1 98.38 69 TYR B N 1
ATOM 1292 C CA . TYR B 1 69 ? -1.492 -16.078 -4.055 1 98.38 69 TYR B CA 1
ATOM 1293 C C . TYR B 1 69 ? -2.92 -16.109 -3.523 1 98.38 69 TYR B C 1
ATOM 1295 O O . TYR B 1 69 ? -3.576 -17.156 -3.562 1 98.38 69 TYR B O 1
ATOM 1303 N N . TRP B 1 70 ? -3.359 -14.969 -2.977 1 98.25 70 TRP B N 1
ATOM 1304 C CA . TRP B 1 70 ? -4.656 -14.891 -2.307 1 98.25 70 TRP B CA 1
ATOM 1305 C C . TRP B 1 70 ? -5.789 -15.172 -3.285 1 98.25 70 TRP B C 1
ATOM 1307 O O . TRP B 1 70 ? -6.75 -15.867 -2.955 1 98.25 70 TRP B O 1
ATOM 1317 N N . GLN B 1 71 ? -5.707 -14.641 -4.461 1 97.75 71 GLN B N 1
ATOM 1318 C CA . GLN B 1 71 ? -6.754 -14.875 -5.449 1 97.75 71 GLN B CA 1
ATOM 1319 C C . GLN B 1 71 ? -6.887 -16.359 -5.766 1 97.75 71 GLN B C 1
ATOM 1321 O O . GLN B 1 71 ? -7.988 -16.859 -6.023 1 97.75 71 GLN B O 1
ATOM 1326 N N . LYS B 1 72 ? -5.793 -17.047 -5.703 1 96.94 72 LYS B N 1
ATOM 1327 C CA . LYS B 1 72 ? -5.777 -18.453 -6.043 1 96.94 72 LYS B CA 1
ATOM 1328 C C . LYS B 1 72 ? -6.305 -19.312 -4.887 1 96.94 72 LYS B C 1
ATOM 1330 O O . LYS B 1 72 ? -6.82 -20.406 -5.098 1 96.94 72 LYS B O 1
ATOM 1335 N N . THR B 1 73 ? -6.277 -18.75 -3.719 1 97.25 73 THR B N 1
ATOM 1336 C CA . THR B 1 73 ? -6.492 -19.625 -2.578 1 97.25 73 THR B CA 1
ATOM 1337 C C . THR B 1 73 ? -7.723 -19.203 -1.786 1 97.25 73 THR B C 1
ATOM 1339 O O . THR B 1 73 ? -8.211 -19.953 -0.938 1 97.25 73 THR B O 1
ATOM 1342 N N . LYS B 1 74 ? -8.203 -18.047 -2.039 1 96.19 74 LYS B N 1
ATOM 1343 C CA . LYS B 1 74 ? -9.234 -17.469 -1.172 1 96.19 74 LYS B CA 1
ATOM 1344 C C . LYS B 1 74 ? -10.477 -18.359 -1.142 1 96.19 74 LYS B C 1
ATOM 1346 O O . LYS B 1 74 ? -11.133 -18.484 -0.104 1 96.19 74 LYS B O 1
ATOM 1351 N N . VAL B 1 75 ? -10.852 -19.047 -2.248 1 94.94 75 VAL B N 1
ATOM 1352 C CA . VAL B 1 75 ? -12.031 -19.906 -2.314 1 94.94 75 VAL B CA 1
ATOM 1353 C C . VAL B 1 75 ? -11.828 -21.125 -1.41 1 94.94 75 VAL B C 1
ATOM 1355 O O . VAL B 1 75 ? -12.789 -21.625 -0.808 1 94.94 75 VAL B O 1
ATOM 1358 N N . ALA B 1 76 ? -10.625 -21.516 -1.309 1 95.5 76 ALA B N 1
ATOM 1359 C CA . ALA B 1 76 ? -10.297 -22.688 -0.488 1 95.5 76 ALA B CA 1
ATOM 1360 C C . ALA B 1 76 ? -10.016 -22.281 0.956 1 95.5 76 ALA B C 1
ATOM 1362 O O . ALA B 1 76 ? -9.516 -23.078 1.748 1 95.5 76 ALA B O 1
ATOM 1363 N N . GLY B 1 77 ? -10.242 -21.031 1.322 1 94.75 77 GLY B N 1
ATOM 1364 C CA . GLY B 1 77 ? -10.109 -20.594 2.703 1 94.75 77 GLY B CA 1
ATOM 1365 C C . GLY B 1 77 ? -8.844 -19.797 2.955 1 94.75 77 GLY B C 1
ATOM 1366 O O . GLY B 1 77 ? -8.523 -19.469 4.102 1 94.75 77 GLY B O 1
ATOM 1367 N N . GLY B 1 78 ? -8.141 -19.547 1.937 1 94.88 78 GLY B N 1
ATOM 1368 C CA . GLY B 1 78 ? -6.969 -18.703 2.082 1 94.88 78 GLY B CA 1
ATOM 1369 C C . GLY B 1 78 ? -7.301 -17.312 2.592 1 94.88 78 GLY B C 1
ATOM 1370 O O . GLY B 1 78 ? -8.352 -16.75 2.264 1 94.88 78 GLY B O 1
ATOM 1371 N N . THR B 1 79 ? -6.32 -16.75 3.424 1 95.56 79 THR B N 1
ATOM 1372 C CA . THR B 1 79 ? -6.523 -15.422 4 1 95.56 79 THR B CA 1
ATOM 1373 C C . THR B 1 79 ? -5.48 -14.438 3.479 1 95.56 79 THR B C 1
ATOM 1375 O O . THR B 1 79 ? -4.41 -14.844 3.025 1 95.56 79 THR B O 1
ATOM 1378 N N . CYS B 1 80 ? -5.891 -13.195 3.537 1 96.31 80 CYS B N 1
ATOM 1379 C CA . CYS B 1 80 ? -4.957 -12.117 3.234 1 96.31 80 CYS B CA 1
ATOM 1380 C C . CYS B 1 80 ? -4.258 -11.633 4.496 1 96.31 80 CYS B C 1
ATOM 1382 O O . CYS B 1 80 ? -4.477 -10.5 4.938 1 96.31 80 CYS B O 1
ATOM 1384 N N . ASP B 1 81 ? -3.555 -12.422 5.199 1 93.31 81 ASP B N 1
ATOM 1385 C CA . ASP B 1 81 ? -2.932 -12.062 6.473 1 93.31 81 ASP B CA 1
ATOM 1386 C C . ASP B 1 81 ? -1.415 -11.961 6.332 1 93.31 81 ASP B C 1
ATOM 1388 O O . ASP B 1 81 ? -0.831 -10.914 6.605 1 93.31 81 ASP B O 1
ATOM 1392 N N . PHE B 1 82 ? -0.77 -13.031 5.84 1 96.44 82 PHE B N 1
ATOM 1393 C CA . PHE B 1 82 ? 0.674 -13.156 5.68 1 96.44 82 PHE B CA 1
ATOM 1394 C C . PHE B 1 82 ? 1.399 -12.703 6.941 1 96.44 82 PHE B C 1
ATOM 1396 O O . PHE B 1 82 ? 2.314 -11.875 6.871 1 96.44 82 PHE B O 1
ATOM 1403 N N . GLY B 1 83 ? 0.966 -13.203 8.031 1 92.38 83 GLY B N 1
ATOM 1404 C CA . GLY B 1 83 ? 1.568 -12.844 9.305 1 92.38 83 GLY B CA 1
ATOM 1405 C C . GLY B 1 83 ? 1.316 -11.398 9.695 1 92.38 83 GLY B C 1
ATOM 1406 O O . GLY B 1 83 ? 2.125 -10.789 10.398 1 92.38 83 GLY B O 1
ATOM 1407 N N . GLY B 1 84 ? 0.263 -10.828 9.125 1 92 84 GLY B N 1
ATOM 1408 C CA . GLY B 1 84 ? -0.079 -9.453 9.453 1 92 84 GLY B CA 1
ATOM 1409 C C . GLY B 1 84 ? 0.542 -8.438 8.516 1 92 84 GLY B C 1
ATOM 1410 O O . GLY B 1 84 ? 0.432 -7.23 8.734 1 92 84 GLY B O 1
ATOM 1411 N N . THR B 1 85 ? 1.138 -8.906 7.434 1 95.31 85 THR B N 1
ATOM 1412 C CA . THR B 1 85 ? 1.889 -8 6.566 1 95.31 85 THR B CA 1
ATOM 1413 C C . THR B 1 85 ? 1.034 -7.551 5.383 1 95.31 85 THR B C 1
ATOM 1415 O O . THR B 1 85 ? 1.453 -6.699 4.598 1 95.31 85 THR B O 1
ATOM 1418 N N . ALA B 1 86 ? -0.148 -8.086 5.309 1 97.38 86 ALA B N 1
ATOM 1419 C CA . ALA B 1 86 ? -0.994 -7.797 4.152 1 97.38 86 ALA B CA 1
ATOM 1420 C C . ALA B 1 86 ? -2.334 -7.215 4.586 1 97.38 86 ALA B C 1
ATOM 1422 O O . ALA B 1 86 ? -2.668 -7.219 5.773 1 97.38 86 ALA B O 1
ATOM 1423 N N . MET B 1 87 ? -3.01 -6.633 3.59 1 95 87 MET B N 1
ATOM 1424 C CA . MET B 1 87 ? -4.316 -6.031 3.844 1 95 87 MET B CA 1
ATOM 1425 C C . MET B 1 87 ? -5.191 -6.086 2.598 1 95 87 MET B C 1
ATOM 1427 O O . MET B 1 87 ? 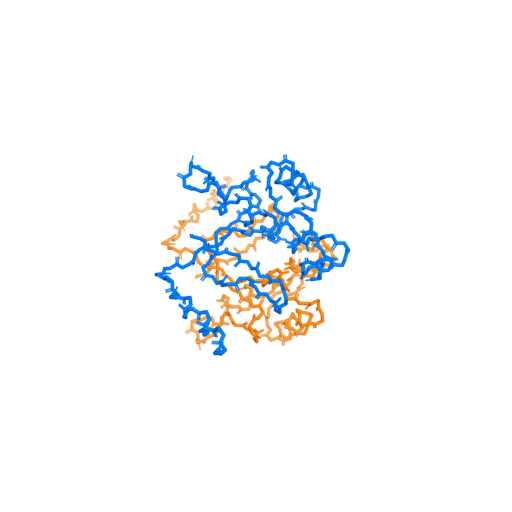-4.684 -6.074 1.474 1 95 87 MET B O 1
ATOM 1431 N N . LEU B 1 88 ? -6.496 -6.117 2.877 1 94.62 88 LEU B N 1
ATOM 1432 C CA . LEU B 1 88 ? -7.469 -6.102 1.791 1 94.62 88 LEU B CA 1
ATOM 1433 C C . LEU B 1 88 ? -7.727 -4.672 1.317 1 94.62 88 LEU B C 1
ATOM 1435 O O . LEU B 1 88 ? -7.824 -3.752 2.131 1 94.62 88 LEU B O 1
ATOM 1439 N N . VAL B 1 89 ? -7.762 -4.551 -0.001 1 93.5 89 VAL B N 1
ATOM 1440 C CA . VAL B 1 89 ? -8.094 -3.246 -0.564 1 93.5 89 VAL B CA 1
ATOM 1441 C C . VAL B 1 89 ? -9.203 -3.4 -1.602 1 93.5 89 VAL B C 1
ATOM 1443 O O . VAL B 1 89 ? -9.312 -4.441 -2.254 1 93.5 89 VAL B O 1
ATOM 1446 N N . THR B 1 90 ? -9.977 -2.287 -1.716 1 91.62 90 THR B N 1
ATOM 1447 C CA . THR B 1 90 ? -11.109 -2.338 -2.633 1 91.62 90 THR B CA 1
ATOM 1448 C C . THR B 1 90 ? -10.883 -1.411 -3.824 1 91.62 90 THR B C 1
ATOM 1450 O O . THR B 1 90 ? -11.805 -1.153 -4.602 1 91.62 90 THR B O 1
ATOM 1453 N N . VAL B 1 91 ? -9.703 -0.858 -3.865 1 90.56 91 VAL B N 1
ATOM 1454 C CA . VAL B 1 91 ? -9.273 -0.081 -5.023 1 90.56 91 VAL B CA 1
ATOM 1455 C C . VAL B 1 91 ? -8.266 -0.881 -5.84 1 90.56 91 VAL B C 1
ATOM 1457 O O . VAL B 1 91 ? -7.305 -1.429 -5.289 1 90.56 91 VAL B O 1
ATOM 1460 N N . ASP B 1 92 ? -8.492 -0.937 -7.141 1 92.44 92 ASP B N 1
ATOM 1461 C CA . ASP B 1 92 ? -7.621 -1.717 -8.016 1 92.44 92 ASP B CA 1
ATOM 1462 C C . ASP B 1 92 ? -6.188 -1.194 -7.98 1 92.44 92 ASP B C 1
ATOM 1464 O O . ASP B 1 92 ? -5.922 -0.062 -8.391 1 92.44 92 ASP B O 1
ATOM 1468 N N . PRO B 1 93 ? -5.27 -2.057 -7.594 1 94.44 93 PRO B N 1
ATOM 1469 C CA . PRO B 1 93 ? -3.877 -1.608 -7.5 1 94.44 93 PRO B CA 1
ATOM 1470 C C . PRO B 1 93 ? -3.143 -1.677 -8.836 1 94.44 93 PRO B C 1
ATOM 1472 O O . PRO B 1 93 ? -1.974 -1.291 -8.922 1 94.44 93 PRO B O 1
ATOM 1475 N N . SER B 1 94 ? -3.799 -2.123 -9.875 1 94.44 94 SER B N 1
ATOM 1476 C CA . SER B 1 94 ? -3.143 -2.252 -11.172 1 94.44 94 SER B CA 1
ATOM 1477 C C . SER B 1 94 ? -2.639 -0.904 -11.672 1 94.44 94 SER B C 1
ATOM 1479 O O . SER B 1 94 ? -3.227 0.136 -11.375 1 94.44 94 SER B O 1
ATOM 1481 N N . PHE B 1 95 ? -1.502 -1.041 -12.25 1 91.25 95 PHE B N 1
ATOM 1482 C CA . PHE B 1 95 ? -0.925 0.15 -12.859 1 91.25 95 PHE B CA 1
ATOM 1483 C C . PHE B 1 95 ? -0.21 -0.201 -14.164 1 91.25 95 PHE B C 1
ATOM 1485 O O . PHE B 1 95 ? 0.706 -1.026 -14.172 1 91.25 95 PHE B O 1
ATOM 1492 N N . ASN B 1 96 ? -0.605 0.454 -15.258 1 88.88 96 ASN B N 1
ATOM 1493 C CA . ASN B 1 96 ? -0.041 0.183 -16.578 1 88.88 96 ASN B CA 1
ATOM 1494 C C . ASN B 1 96 ? -0.066 -1.308 -16.891 1 88.88 96 ASN B C 1
ATOM 1496 O O . ASN B 1 96 ? -1.129 -1.931 -16.891 1 88.88 96 ASN B O 1
ATOM 1500 N N . ASN B 1 97 ? 1.107 -1.931 -17.156 1 91.12 97 ASN B N 1
ATOM 1501 C CA . ASN B 1 97 ? 1.144 -3.322 -17.594 1 91.12 97 ASN B CA 1
ATOM 1502 C C . ASN B 1 97 ? 1.07 -4.285 -16.406 1 91.12 97 ASN B C 1
ATOM 1504 O O . ASN B 1 97 ? 0.918 -5.492 -16.594 1 91.12 97 ASN B O 1
ATOM 1508 N N . CYS B 1 98 ? 1.169 -3.756 -15.258 1 95.44 98 CYS B N 1
ATOM 1509 C CA . CYS B 1 98 ? 1.045 -4.594 -14.07 1 95.44 98 CYS B CA 1
ATOM 1510 C C . CYS B 1 98 ? -0.417 -4.762 -13.672 1 95.44 98 CYS B C 1
ATOM 1512 O O . CYS B 1 98 ? -1.018 -3.846 -13.102 1 95.44 98 CYS B O 1
ATOM 1514 N N . HIS B 1 99 ? -0.966 -5.961 -13.891 1 94.75 99 HIS B N 1
ATOM 1515 C CA . HIS B 1 99 ? -2.387 -6.219 -13.68 1 94.75 99 HIS B CA 1
ATOM 1516 C C . HIS B 1 99 ? -2.615 -7.125 -12.477 1 94.75 99 HIS B C 1
ATOM 1518 O O . HIS B 1 99 ? -2.088 -8.234 -12.422 1 94.75 99 HIS B O 1
ATOM 1524 N N . PHE B 1 100 ? -3.359 -6.566 -11.531 1 95.75 100 PHE B N 1
ATOM 1525 C CA . PHE B 1 100 ? -3.799 -7.355 -10.391 1 95.75 100 PHE B CA 1
ATOM 1526 C C . PHE B 1 100 ? -5.133 -8.031 -10.68 1 95.75 100 PHE B C 1
ATOM 1528 O O . PHE B 1 100 ? -6.137 -7.359 -10.922 1 95.75 100 PHE B O 1
ATOM 1535 N N . ILE B 1 101 ? -5.137 -9.273 -10.609 1 93.19 101 ILE B N 1
ATOM 1536 C CA . ILE B 1 101 ? -6.367 -10.008 -10.891 1 93.19 101 ILE B CA 1
ATOM 1537 C C . ILE B 1 101 ? -7.301 -9.938 -9.68 1 93.19 101 ILE B C 1
ATOM 1539 O O . ILE B 1 101 ? -6.848 -9.781 -8.547 1 93.19 101 ILE B O 1
ATOM 1543 N N . SER B 1 102 ? -8.531 -9.883 -9.906 1 90.38 102 SER B N 1
ATOM 1544 C CA . SER B 1 102 ? -9.57 -10.078 -8.898 1 90.38 102 SER B CA 1
ATOM 1545 C C . SER B 1 102 ? -10.555 -11.164 -9.328 1 90.38 102 SER B C 1
ATOM 1547 O O . SER B 1 102 ? -11.203 -11.047 -10.367 1 90.38 102 SER B O 1
ATOM 1549 N N . ASN B 1 103 ? -10.438 -12.258 -8.805 1 79.44 103 ASN B N 1
ATOM 1550 C CA . ASN B 1 103 ? -11.289 -13.375 -9.203 1 79.44 103 ASN B CA 1
ATOM 1551 C C . ASN B 1 103 ? -12.531 -13.469 -8.312 1 79.44 103 ASN B C 1
ATOM 1553 O O . ASN B 1 103 ? -12.5 -13.07 -7.148 1 79.44 103 ASN B O 1
#

Organism: Hevea brasiliensis (NCBI:txid3981)

Secondary structure (DSSP, 8-state):
------------SS--EEEE-TTS-HHHHHHHHHHHHHTT---GGGSTTSTT--S-SHHHHHHHHHHHHHHHHGGGT--S-GGGTEEEESS---BTTB-----/------------SS--EEEE-TTS-HHHHHHHHHHHHHTT---GGGSTTSTT--S-SHHHHHHHHHHHHHHHHGGGT--S-GGGTEEEESS---BTTB-----

InterPro domains:
  IPR012946 X8 domain [PF07983] (17-87)
  IPR012946 X8 domain [SM00768] (16-100)
  IPR044788 Carbohydrate-binding X8 domain-containing protein, plant [PTHR31044] (15-101)

Sequence (206 aa):
MPPPPPPPHKKPRFAVWCVAKPTVPDPIIQEALDYACGSGADCKSIQQNGPCFQPNNLVAHASFAFNSYWQKTKVAGGTCDFGGTAMLVTVDPSFNNCHFISNMPPPPPPPHKKPRFAVWCVAKPTVPDPIIQEALDYACGSGADCKSIQQNGPCFQPNNLVAHASFAFNSYWQKTKVAGGTCDFGGTAMLVTVDPSFNNCHFISN